Protein 6XOD (pdb70)

Solvent-accessible surface area: 16074 Å² total; per-residue (Å²): 113,148,78,2,111,66,35,1,118,92,5,84,100,94,18,112,210,80,209,102,78,115,72,72,11,71,6,78,29,43,141,136,72,44,26,116,1,51,0,53,0,72,7,19,75,157,23,19,0,88,55,1,45,1,87,0,13,2,53,9,29,98,74,2,20,140,80,33,3,100,8,74,6,106,13,85,3,0,0,0,2,2,62,34,128,70,6,78,14,28,27,76,16,20,110,134,49,29,40,59,89,70,28,0,39,24,0,0,134,20,0,22,53,22,4,32,141,34,86,36,98,53,49,68,10,68,18,0,0,52,1,35,140,71,47,0,79,61,0,7,57,19,0,1,70,4,24,2,98,77,40,0,94,148,146,184,157,154,92,140,165,54,82,48,3,92,24,0,88,113,50,0,57,129,0,129,62,0,0,3,18,0,8,32,0,0,0,103,10,99,31,4,97,57,0,80,152,95,20,55,16,44,96,64,0,44,130,6,4,43,52,4,6,108,32,4,54,7,13,0,0,0,57,2,80,44,100,101,0,39,51,68,0,58,103,7,0,78,120,26,35,0,20,41,121,67,22,4,68,103,49,38,11,0,9,0,46,40,41,106,3,0,4,7,0,0,69,17,4,108,6,39,5,0,2,0,43,35,77,100,2,4,90,54,0,16,200,102,4,106,57,1,0,5,13,26,133,117,137,37,178,209,54,31,134,39,8,72,18,14,118,5,2,31,87,28,0,15,62,122

Organism: Arabidopsis thaliana (NCBI:txid3702)

Radius of gyration: 23.83 Å; Cα contacts (8 Å, |Δi|>4): 613; chains: 2; bounding box: 61×64×62 Å

B-factor: mean 61.91, std 27.42, range [26.7, 273.0]

Sequence (320 aa):
MQASRARLFKEYKEVQREKVADPDIQLICDDTNIFKWTALIKGPSETPYEGGVFQLAFSVPEPYPLQPPQVRFLTKIFHPNVHFKTGEICLDILKNAWSPAWTLQSVCRAIIALMAHPEPDSPLNCDSGNLLRSGDVRGFNSMAQMYTRLAAMPQFFQPVKPTLGQIVRQKLSEGRKVTCRLLGVILEETSPEELQKQATVRSSVLEVLLEITKYSDLYLMERVLDDESEAKVLQALENAGVFTSGGLVKDKVLFCSTEIGRTSFVRQLEPDWHIDTNPEISTQLARFIKYQLHVATVKPERTAPNVFTSQQSIEQQFFGSV

Structure (mmCIF, N/CA/C/O backbone):
data_6XOD
#
_entry.id   6XOD
#
_cell.length_a   57.389
_cell.length_b   100.484
_cell.length_c   112.092
_cell.angle_alpha   90.000
_cell.angle_beta   90.000
_cell.angle_gamma   90.000
#
_symmetry.space_group_name_H-M   'C 2 2 21'
#
loop_
_entity.id
_entity.type
_entity.pdbx_description
1 polymer 'Protein PEROXIN-4'
2 polymer 'Peroxisome biogenesis protein 22'
3 water water
#
loop_
_atom_site.group_PDB
_atom_site.id
_atom_site.type_symbol
_atom_site.label_atom_id
_atom_site.label_alt_id
_atom_site.label_comp_id
_atom_site.label_asym_id
_atom_site.label_entity_id
_atom_site.label_seq_id
_atom_site.pdbx_PDB_ins_code
_atom_site.Cartn_x
_atom_site.Cartn_y
_atom_site.Cartn_z
_atom_site.occupancy
_atom_site.B_iso_or_equiv
_atom_site.auth_seq_id
_atom_site.auth_comp_id
_atom_site.auth_asym_id
_atom_site.auth_atom_id
_atom_site.pdbx_PDB_model_num
ATOM 1 N N . MET A 1 2 ? -29.303 -33.024 46.491 1.00 106.15 1 MET A N 1
ATOM 2 C CA . MET A 1 2 ? -29.636 -31.585 46.280 1.00 103.90 1 MET A CA 1
ATOM 3 C C . MET A 1 2 ? -29.983 -30.915 47.603 1.00 98.36 1 MET A C 1
ATOM 4 O O . MET A 1 2 ? -29.525 -29.808 47.885 1.00 108.78 1 MET A O 1
ATOM 18 N N . GLN A 1 3 ? -30.799 -31.588 48.416 1.00 93.06 2 GLN A N 1
ATOM 19 C CA . GLN A 1 3 ? -31.173 -31.039 49.712 1.00 88.51 2 GLN A CA 1
ATOM 20 C C . GLN A 1 3 ? -30.068 -31.196 50.748 1.00 80.80 2 GLN A C 1
ATOM 21 O O . GLN A 1 3 ? -30.043 -30.440 51.726 1.00 77.01 2 GLN A O 1
ATOM 35 N N . ALA A 1 4 ? -29.159 -32.156 50.557 1.00 75.68 3 ALA A N 1
ATOM 36 C CA . ALA A 1 4 ? -28.010 -32.269 51.449 1.00 72.38 3 ALA A CA 1
ATOM 37 C C . ALA A 1 4 ? -27.053 -31.099 51.256 1.00 65.10 3 ALA A C 1
ATOM 38 O O . ALA A 1 4 ? -26.486 -30.585 52.228 1.00 58.94 3 ALA A O 1
ATOM 45 N N . SER A 1 5 ? -26.860 -30.663 50.009 1.00 63.87 4 SER A N 1
ATOM 46 C CA . SER A 1 5 ? -26.030 -29.489 49.763 1.00 64.03 4 SER A CA 1
ATOM 47 C C . SER A 1 5 ? -26.623 -28.252 50.425 1.00 63.39 4 SER A C 1
ATOM 48 O O . SER A 1 5 ? -25.898 -27.455 51.031 1.00 59.15 4 SER A O 1
ATOM 56 N N . ARG A 1 6 ? -27.944 -28.082 50.330 1.00 67.55 5 ARG A N 1
ATOM 57 C CA . ARG A 1 6 ? -28.581 -26.915 50.932 1.00 67.59 5 ARG A CA 1
ATOM 58 C C . ARG A 1 6 ? -28.445 -26.934 52.449 1.00 59.24 5 ARG A C 1
ATOM 59 O O . ARG A 1 6 ? -28.236 -25.887 53.074 1.00 56.88 5 ARG A O 1
ATOM 80 N N . ALA A 1 7 ? -28.564 -28.113 53.062 1.00 54.42 6 ALA A N 1
ATOM 81 C CA . ALA A 1 7 ? -28.373 -28.205 54.505 1.00 57.24 6 ALA A CA 1
ATOM 82 C C . ALA A 1 7 ? -26.951 -27.824 54.897 1.00 54.10 6 ALA A C 1
ATOM 83 O O . ALA A 1 7 ? -26.743 -27.083 55.865 1.00 50.90 6 ALA A O 1
ATOM 90 N N . ARG A 1 8 ? -25.959 -28.329 54.159 1.00 54.24 7 ARG A N 1
ATOM 91 C CA . ARG A 1 8 ? -24.566 -27.997 54.447 1.00 54.27 7 ARG A CA 1
ATOM 92 C C . ARG A 1 8 ? -24.307 -26.509 54.246 1.00 54.42 7 ARG A C 1
ATOM 93 O O . ARG A 1 8 ? -23.719 -25.846 55.108 1.00 56.87 7 ARG A O 1
ATOM 114 N N . LEU A 1 9 ? -24.739 -25.965 53.108 1.00 56.78 8 LEU A N 1
ATOM 115 C CA . LEU A 1 9 ? -24.543 -24.543 52.853 1.00 57.13 8 LEU A CA 1
ATOM 116 C C . LEU A 1 9 ? -25.288 -23.678 53.860 1.00 57.02 8 LEU A C 1
ATOM 117 O O . LEU A 1 9 ? -24.932 -22.507 54.038 1.00 51.50 8 LEU A O 1
ATOM 133 N N . PHE A 1 10 ? -26.307 -24.224 54.525 1.00 58.62 9 PHE A N 1
ATOM 134 C CA . PHE A 1 10 ? -26.993 -23.470 55.568 1.00 64.71 9 PHE A CA 1
ATOM 135 C C . PHE A 1 10 ? -26.153 -23.401 56.838 1.00 61.18 9 PHE A C 1
ATOM 136 O O . PHE A 1 10 ? -26.111 -22.357 57.499 1.00 62.61 9 PHE A O 1
ATOM 153 N N . LYS A 1 11 ? -25.482 -24.499 57.198 1.00 62.29 10 LYS A N 1
ATOM 154 C CA . LYS A 1 11 ? -24.571 -24.457 58.337 1.00 66.37 10 LYS A CA 1
ATOM 155 C C . LYS A 1 11 ? -23.463 -23.436 58.109 1.00 65.13 10 LYS A C 1
ATOM 156 O O . LYS A 1 11 ? -23.031 -22.756 59.047 1.00 67.01 10 LYS A O 1
ATOM 175 N N . GLU A 1 12 ? -22.988 -23.318 56.869 1.00 64.69 11 GLU A N 1
ATOM 176 C CA . GLU A 1 12 ? -21.893 -22.399 56.582 1.00 58.30 11 GLU A CA 1
ATOM 177 C C . GLU A 1 12 ? -22.383 -20.959 56.496 1.00 58.84 11 GLU A C 1
ATOM 178 O O . GLU A 1 12 ? -21.690 -20.039 56.944 1.00 57.49 11 GLU A O 1
ATOM 190 N N . TYR A 1 13 ? -23.573 -20.744 55.931 1.00 64.16 12 TYR A N 1
ATOM 191 C CA . TYR A 1 13 ? -24.169 -19.412 55.965 1.00 74.50 12 TYR A CA 1
ATOM 192 C C . TYR A 1 13 ? -24.484 -18.998 57.397 1.00 83.15 12 TYR A C 1
ATOM 193 O O . TYR A 1 13 ? -24.311 -17.831 57.768 1.00 78.99 12 TYR A O 1
ATOM 211 N N . LYS A 1 14 ? -24.945 -19.945 58.217 1.00 96.04 13 LYS A N 1
ATOM 212 C CA . LYS A 1 14 ? -25.164 -19.664 59.632 1.00 106.14 13 LYS A CA 1
ATOM 213 C C . LYS A 1 14 ? -23.874 -19.218 60.309 1.00 102.27 13 LYS A C 1
ATOM 214 O O . LYS A 1 14 ? -23.852 -18.220 61.038 1.00 103.28 13 LYS A O 1
ATOM 233 N N . GLU A 1 15 ? -22.783 -19.952 60.075 1.00 97.54 14 GLU A N 1
ATOM 234 C CA . GLU A 1 15 ? -21.547 -19.696 60.806 1.00 92.58 14 GLU A CA 1
ATOM 235 C C . GLU A 1 15 ? -20.890 -18.389 60.382 1.00 90.42 14 GLU A C 1
ATOM 236 O O . GLU A 1 15 ? -20.244 -17.731 61.206 1.00 95.41 14 GLU A O 1
ATOM 248 N N . VAL A 1 16 ? -21.034 -17.993 59.115 1.00 91.84 15 VAL A N 1
ATOM 249 C CA . VAL A 1 16 ? -20.464 -16.721 58.683 1.00 96.96 15 VAL A CA 1
ATOM 250 C C . VAL A 1 16 ? -21.309 -15.538 59.141 1.00 100.13 15 VAL A C 1
ATOM 251 O O . VAL A 1 16 ? -20.818 -14.402 59.148 1.00 103.61 15 VAL A O 1
ATOM 264 N N . GLN A 1 17 ? -22.566 -15.770 59.521 1.00 101.42 16 GLN A N 1
ATOM 265 C CA . GLN A 1 17 ? -23.401 -14.718 60.088 1.00 106.67 16 GLN A CA 1
ATOM 266 C C . GLN A 1 17 ? -23.268 -14.639 61.603 1.00 110.39 16 GLN A C 1
ATOM 267 O O . GLN A 1 17 ? -23.269 -13.541 62.169 1.00 113.39 16 GLN A O 1
ATOM 281 N N . ARG A 1 18 ? -23.154 -15.785 62.268 1.00 113.57 17 ARG A N 1
ATOM 282 C CA . ARG A 1 18 ? -23.048 -15.840 63.726 1.00 120.97 17 ARG A CA 1
ATOM 283 C C . ARG A 1 18 ? -21.604 -15.654 64.182 1.00 125.13 17 ARG A C 1
ATOM 284 O O . ARG A 1 18 ? -21.050 -16.467 64.921 1.00 149.99 17 ARG A O 1
ATOM 305 N N . GLU A 1 19 ? -20.977 -14.570 63.732 1.00 130.23 18 GLU A N 1
ATOM 306 C CA . GLU A 1 19 ? -19.610 -14.268 64.133 1.00 138.71 18 GLU A CA 1
ATOM 307 C C . GLU A 1 19 ? -19.330 -12.796 63.877 1.00 143.59 18 GLU A C 1
ATOM 308 O O . GLU A 1 19 ? -19.645 -12.279 62.801 1.00 142.51 18 GLU A O 1
ATOM 320 N N . LYS A 1 20 ? -18.749 -12.131 64.870 1.00 149.51 19 LYS A N 1
ATOM 321 C CA . LYS A 1 20 ? -18.257 -10.765 64.756 1.00 154.78 19 LYS A CA 1
ATOM 322 C C . LYS A 1 20 ? -16.815 -10.707 65.233 1.00 157.57 19 LYS A C 1
ATOM 323 O O . LYS A 1 20 ? -16.407 -9.790 65.952 1.00 159.47 19 LYS A O 1
ATOM 342 N N . VAL A 1 21 ? -16.019 -11.702 64.838 1.00 157.52 20 VAL A N 1
ATOM 343 C CA . VAL A 1 21 ? -14.691 -11.864 65.413 1.00 163.36 20 VAL A CA 1
ATOM 344 C C . VAL A 1 21 ? -13.756 -10.793 64.871 1.00 172.73 20 VAL A C 1
ATOM 345 O O . VAL A 1 21 ? -13.760 -10.478 63.673 1.00 179.95 20 VAL A O 1
ATOM 358 N N . ALA A 1 22 ? -12.951 -10.222 65.762 1.00 227.45 21 ALA A N 1
ATOM 359 C CA . ALA A 1 22 ? -11.920 -9.291 65.338 1.00 195.05 21 ALA A CA 1
ATOM 360 C C . ALA A 1 22 ? -10.982 -9.980 64.355 1.00 206.36 21 ALA A C 1
ATOM 361 O O . ALA A 1 22 ? -10.844 -11.205 64.341 1.00 241.79 21 ALA A O 1
ATOM 368 N N . ASP A 1 23 ? -10.335 -9.174 63.520 1.00 173.00 22 ASP A N 1
ATOM 369 C CA . ASP A 1 23 ? -9.479 -9.692 62.462 1.00 157.38 22 ASP A CA 1
ATOM 370 C C . ASP A 1 23 ? -10.296 -10.544 61.498 1.00 136.87 22 ASP A C 1
ATOM 371 O O . ASP A 1 23 ? -9.985 -11.726 61.303 1.00 133.54 22 ASP A O 1
ATOM 380 N N . PRO A 1 24 ? -11.352 -9.997 60.888 1.00 122.02 23 PRO A N 1
ATOM 381 C CA . PRO A 1 24 ? -12.052 -10.750 59.840 1.00 111.13 23 PRO A CA 1
ATOM 382 C C . PRO A 1 24 ? -11.215 -10.845 58.575 1.00 100.57 23 PRO A C 1
ATOM 383 O O . PRO A 1 24 ? -11.568 -10.276 57.537 1.00 101.80 23 PRO A O 1
ATOM 394 N N . ASP A 1 25 ? -10.089 -11.558 58.659 1.00 90.74 24 ASP A N 1
ATOM 395 C CA . ASP A 1 25 ? -9.262 -11.784 57.480 1.00 81.10 24 ASP A CA 1
ATOM 396 C C . ASP A 1 25 ? -10.062 -12.386 56.335 1.00 66.77 24 ASP A C 1
ATOM 397 O O . ASP A 1 25 ? -9.657 -12.266 55.175 1.00 62.77 24 ASP A O 1
ATOM 406 N N . ILE A 1 26 ? -11.183 -13.032 56.636 1.00 54.86 25 ILE A N 1
ATOM 407 C CA . ILE A 1 26 ? -12.032 -13.667 55.640 1.00 51.08 25 ILE A CA 1
ATOM 408 C C . ILE A 1 26 ? -13.447 -13.144 55.821 1.00 53.63 25 ILE A C 1
ATOM 409 O O . ILE A 1 26 ? -13.940 -13.039 56.951 1.00 51.00 25 ILE A O 1
ATOM 425 N N . GLN A 1 27 ? -14.101 -12.813 54.709 1.00 55.66 26 GLN A N 1
ATOM 426 C CA . GLN A 1 27 ? -15.506 -12.407 54.726 1.00 56.43 26 GLN A CA 1
ATOM 427 C C . GLN A 1 27 ? -16.194 -13.129 53.573 1.00 51.33 26 GLN A C 1
ATOM 428 O O . GLN A 1 27 ? -16.046 -12.741 52.408 1.00 46.79 26 GLN A O 1
ATOM 442 N N . LEU A 1 28 ? -16.925 -14.189 53.895 1.00 53.68 27 LEU A N 1
ATOM 443 C CA . LEU A 1 28 ? -17.713 -14.908 52.907 1.00 53.22 27 LEU A CA 1
ATOM 444 C C . LEU A 1 28 ? -19.066 -14.229 52.748 1.00 57.49 27 LEU A C 1
ATOM 445 O O . LEU A 1 28 ? -19.763 -13.982 53.736 1.00 57.25 27 LEU A O 1
ATOM 461 N N . ILE A 1 29 ? -19.429 -13.930 51.507 1.00 59.09 28 ILE A N 1
ATOM 462 C CA . ILE A 1 29 ? -20.687 -13.268 51.190 1.00 64.20 28 ILE A CA 1
ATOM 463 C C . ILE A 1 29 ? -21.497 -14.245 50.352 1.00 66.33 28 ILE A C 1
ATOM 464 O O . ILE A 1 29 ? -21.277 -14.370 49.141 1.00 67.02 28 ILE A O 1
ATOM 480 N N . CYS A 1 30 ? -22.426 -14.953 50.987 1.00 68.08 29 CYS A N 1
ATOM 481 C CA . CYS A 1 30 ? -23.387 -15.730 50.222 1.00 70.07 29 CYS A CA 1
ATOM 482 C C . CYS A 1 30 ? -24.209 -14.789 49.351 1.00 79.46 29 CYS A C 1
ATOM 483 O O . CYS A 1 30 ? -24.380 -13.608 49.662 1.00 80.99 29 CYS A O 1
ATOM 491 N N . ASP A 1 31 ? -24.721 -15.322 48.252 1.00 86.53 30 ASP A N 1
ATOM 492 C CA . ASP A 1 31 ? -25.325 -14.494 47.222 1.00 98.53 30 ASP A CA 1
ATOM 493 C C . ASP A 1 31 ? -26.824 -14.323 47.452 1.00 100.40 30 ASP A C 1
ATOM 494 O O . ASP A 1 31 ? -27.478 -15.125 48.122 1.00 99.64 30 ASP A O 1
ATOM 503 N N . ASP A 1 32 ? -27.362 -13.246 46.873 1.00 101.60 31 ASP A N 1
ATOM 504 C CA . ASP A 1 32 ? -28.754 -12.877 47.098 1.00 116.35 31 ASP A CA 1
ATOM 505 C C . ASP A 1 32 ? -29.700 -14.007 46.708 1.00 95.02 31 ASP A C 1
ATOM 506 O O . ASP A 1 32 ? -30.516 -14.461 47.519 1.00 103.70 31 ASP A O 1
ATOM 515 N N . THR A 1 33 ? -29.606 -14.474 45.459 1.00 94.91 32 THR A N 1
ATOM 516 C CA . THR A 1 33 ? -30.603 -15.369 44.892 1.00 98.90 32 THR A CA 1
ATOM 517 C C . THR A 1 33 ? -30.092 -16.757 44.536 1.00 89.62 32 THR A C 1
ATOM 518 O O . THR A 1 33 ? -30.916 -17.653 44.316 1.00 91.08 32 THR A O 1
ATOM 529 N N . ASN A 1 34 ? -28.780 -16.974 44.473 1.00 80.96 33 ASN A N 1
ATOM 530 C CA . ASN A 1 34 ? -28.224 -18.285 44.152 1.00 74.84 33 ASN A CA 1
ATOM 531 C C . ASN A 1 34 ? -27.406 -18.770 45.341 1.00 69.07 33 ASN A C 1
ATOM 532 O O . ASN A 1 34 ? -26.324 -18.240 45.618 1.00 65.45 33 ASN A O 1
ATOM 543 N N . ILE A 1 35 ? -27.929 -19.779 46.041 1.00 67.56 34 ILE A N 1
ATOM 544 C CA . ILE A 1 35 ? -27.244 -20.355 47.188 1.00 65.65 34 ILE A CA 1
ATOM 545 C C . ILE A 1 35 ? -25.909 -20.969 46.794 1.00 61.56 34 ILE A C 1
ATOM 546 O O . ILE A 1 35 ? -25.028 -21.133 47.645 1.00 61.37 34 ILE A O 1
ATOM 562 N N . PHE A 1 36 ? -25.734 -21.315 45.519 1.00 59.39 35 PHE A N 1
ATOM 563 C CA . PHE A 1 36 ? -24.531 -21.981 45.042 1.00 54.52 35 PHE A CA 1
ATOM 564 C C . PHE A 1 36 ? -23.513 -21.016 44.446 1.00 54.38 35 PHE A C 1
ATOM 565 O O . PHE A 1 36 ? -22.534 -21.462 43.838 1.00 50.26 35 PHE A O 1
ATOM 582 N N . LYS A 1 37 ? -23.715 -19.709 44.607 1.00 56.92 36 LYS A N 1
ATOM 583 C CA . LYS A 1 37 ? -22.745 -18.707 44.184 1.00 57.95 36 LYS A CA 1
ATOM 584 C C . LYS A 1 37 ? -22.332 -17.892 45.400 1.00 53.84 36 LYS A C 1
ATOM 585 O O . LYS A 1 37 ? -23.180 -17.280 46.058 1.00 57.09 36 LYS A O 1
ATOM 604 N N . TRP A 1 38 ? -21.037 -17.890 45.699 1.00 50.38 37 TRP A N 1
ATOM 605 C CA . TRP A 1 38 ? -20.494 -17.141 46.819 1.00 48.64 37 TRP A CA 1
ATOM 606 C C . TRP A 1 38 ? -19.329 -16.290 46.343 1.00 43.73 37 TRP A C 1
ATOM 607 O O . TRP A 1 38 ? -18.666 -16.610 45.353 1.00 45.76 37 TRP A O 1
ATOM 628 N N . THR A 1 39 ? -19.091 -15.198 47.062 1.00 48.47 38 THR A N 1
ATOM 629 C CA . THR A 1 39 ? -17.900 -14.382 46.892 1.00 51.15 38 THR A CA 1
ATOM 630 C C . THR A 1 39 ? -17.254 -14.179 48.254 1.00 52.64 38 THR A C 1
ATOM 631 O O . THR A 1 39 ? -17.940 -14.103 49.277 1.00 55.53 38 THR A O 1
ATOM 642 N N . ALA A 1 40 ? -15.928 -14.099 48.259 1.00 50.95 39 ALA A N 1
ATOM 643 C CA . ALA A 1 40 ? -15.169 -13.925 49.486 1.00 51.11 39 ALA A CA 1
ATOM 644 C C . ALA A 1 40 ? -14.230 -12.739 49.345 1.00 48.25 39 ALA A C 1
ATOM 645 O O . ALA A 1 40 ? -13.686 -12.488 48.266 1.00 47.96 39 ALA A O 1
ATOM 652 N N . LEU A 1 41 ? -14.060 -12.007 50.440 1.00 48.64 40 LEU A N 1
ATOM 653 C CA . LEU A 1 41 ? -13.031 -10.985 50.568 1.00 49.37 40 LEU A CA 1
ATOM 654 C C . LEU A 1 41 ? -12.005 -11.496 51.568 1.00 48.06 40 LEU A C 1
ATOM 655 O O . LEU A 1 41 ? -12.361 -11.844 52.700 1.00 49.63 40 LEU A O 1
ATOM 671 N N . ILE A 1 42 ? -10.745 -11.560 51.151 1.00 43.75 41 ILE A N 1
ATOM 672 C CA . ILE A 1 42 ? -9.665 -12.020 52.011 1.00 43.87 41 ILE A CA 1
ATOM 673 C C . ILE A 1 42 ? -8.609 -10.929 52.091 1.00 43.09 41 ILE A C 1
ATOM 674 O O . ILE A 1 42 ? -8.267 -10.302 51.081 1.00 42.54 41 ILE A O 1
ATOM 690 N N . LYS A 1 43 ? -8.107 -10.698 53.299 1.00 43.13 42 LYS A N 1
ATOM 691 C CA . LYS A 1 43 ? -7.024 -9.752 53.506 1.00 46.18 42 LYS A CA 1
ATOM 692 C C . LYS A 1 43 ? -5.694 -10.425 53.199 1.00 44.18 42 LYS A C 1
ATOM 693 O O . LYS A 1 43 ? -5.465 -11.577 53.579 1.00 42.22 42 LYS A O 1
ATOM 712 N N . GLY A 1 44 ? -4.824 -9.712 52.492 1.00 42.86 43 GLY A N 1
ATOM 713 C CA . GLY A 1 44 ? -3.486 -10.197 52.256 1.00 43.68 43 GLY A CA 1
ATOM 714 C C . GLY A 1 44 ? -2.796 -10.489 53.574 1.00 41.42 43 GLY A C 1
ATOM 715 O O . GLY A 1 44 ? -2.878 -9.700 54.520 1.00 42.06 43 GLY A O 1
ATOM 719 N N . PRO A 1 45 ? -2.116 -11.632 53.675 1.00 42.40 44 PRO A N 1
ATOM 720 C CA . PRO A 1 45 ? -1.485 -11.988 54.953 1.00 43.33 44 PRO A CA 1
ATOM 721 C C . PRO A 1 45 ? -0.375 -11.019 55.328 1.00 47.93 44 PRO A C 1
ATOM 722 O O . PRO A 1 45 ? 0.444 -10.624 54.495 1.00 48.81 44 PRO A O 1
ATOM 733 N N . SER A 1 46 ? -0.358 -10.640 56.603 1.00 52.72 45 SER A N 1
ATOM 734 C CA . SER A 1 46 ? 0.672 -9.745 57.108 1.00 57.12 45 SER A CA 1
ATOM 735 C C . SER A 1 46 ? 2.056 -10.348 56.894 1.00 52.09 45 SER A C 1
ATOM 736 O O . SER A 1 46 ? 2.224 -11.567 56.817 1.00 52.86 45 SER A O 1
ATOM 744 N N . GLU A 1 47 ? 3.057 -9.473 56.798 1.00 52.64 46 GLU A N 1
ATOM 745 C CA . GLU A 1 47 ? 4.444 -9.883 56.592 1.00 57.24 46 GLU A CA 1
ATOM 746 C C . GLU A 1 47 ? 4.621 -10.607 55.261 1.00 51.77 46 GLU A C 1
ATOM 747 O O . GLU A 1 47 ? 5.447 -11.515 55.137 1.00 53.35 46 GLU A O 1
ATOM 759 N N . THR A 1 48 ? 3.842 -10.212 54.265 1.00 46.54 47 THR A N 1
ATOM 760 C CA . THR A 1 48 ? 3.956 -10.703 52.903 1.00 44.57 47 THR A CA 1
ATOM 761 C C . THR A 1 48 ? 3.766 -9.517 51.974 1.00 43.07 47 THR A C 1
ATOM 762 O O . THR A 1 48 ? 3.207 -8.490 52.377 1.00 39.84 47 THR A O 1
ATOM 773 N N . PRO A 1 49 ? 4.218 -9.622 50.721 1.00 45.05 48 PRO A N 1
ATOM 774 C CA . PRO A 1 49 ? 4.005 -8.516 49.773 1.00 44.83 48 PRO A CA 1
ATOM 775 C C . PRO A 1 49 ? 2.539 -8.190 49.534 1.00 45.42 48 PRO A C 1
ATOM 776 O O . PRO A 1 49 ? 2.248 -7.124 48.975 1.00 43.55 48 PRO A O 1
ATOM 787 N N . TYR A 1 50 ? 1.614 -9.057 49.940 1.00 43.45 49 TYR A N 1
ATOM 788 C CA . TYR A 1 50 ? 0.191 -8.828 49.736 1.00 41.92 49 TYR A CA 1
ATOM 789 C C . TYR A 1 50 ? -0.469 -8.097 50.899 1.00 42.17 49 TYR A C 1
ATOM 790 O O . TYR A 1 50 ? -1.668 -7.808 50.828 1.00 45.71 49 TYR A O 1
ATOM 808 N N . GLU A 1 51 ? 0.277 -7.787 51.957 1.00 44.08 50 GLU A N 1
ATOM 809 C CA . GLU A 1 51 ? -0.301 -7.093 53.100 1.00 45.42 50 GLU A CA 1
ATOM 810 C C . GLU A 1 51 ? -0.905 -5.764 52.664 1.00 47.96 50 GLU A C 1
ATOM 811 O O . GLU A 1 51 ? -0.367 -5.070 51.797 1.00 49.60 50 GLU A O 1
ATOM 823 N N . GLY A 1 52 ? -2.032 -5.405 53.277 1.00 52.22 51 GLY A N 1
ATOM 824 C CA . GLY A 1 52 ? -2.736 -4.191 52.945 1.00 52.45 51 GLY A CA 1
ATOM 825 C C . GLY A 1 52 ? -3.709 -4.311 51.792 1.00 52.27 51 GLY A C 1
ATOM 826 O O . GLY A 1 52 ? -4.551 -3.425 51.616 1.00 56.61 51 GLY A O 1
ATOM 830 N N . GLY A 1 53 ? -3.620 -5.383 51.002 1.00 47.05 52 GLY A N 1
ATOM 831 C CA . GLY A 1 53 ? -4.542 -5.578 49.907 1.00 44.99 52 GLY A CA 1
ATOM 832 C C . GLY A 1 53 ? -5.766 -6.384 50.308 1.00 42.08 52 GLY A C 1
ATOM 833 O O . GLY A 1 53 ? -5.770 -7.103 51.303 1.00 41.54 52 GLY A O 1
ATOM 837 N N . VAL A 1 54 ? -6.822 -6.242 49.513 1.00 39.66 53 VAL A N 1
ATOM 838 C CA . VAL A 1 54 ? -8.041 -7.027 49.662 1.00 42.55 53 VAL A CA 1
ATOM 839 C C . VAL A 1 54 ? -8.317 -7.710 48.332 1.00 42.19 53 VAL A C 1
ATOM 840 O O . VAL A 1 54 ? -8.399 -7.045 47.293 1.00 40.76 53 VAL A O 1
ATOM 853 N N . PHE A 1 55 ? -8.456 -9.031 48.367 1.00 40.96 54 PHE A N 1
ATOM 854 C CA . PHE A 1 55 ? -8.578 -9.848 47.169 1.00 40.38 54 PHE A CA 1
ATOM 855 C C . PHE A 1 55 ? -9.952 -10.498 47.142 1.00 42.25 54 PHE A C 1
ATOM 856 O O . PHE A 1 55 ? -10.409 -11.037 48.155 1.00 43.29 54 PHE A O 1
ATOM 873 N N . GLN A 1 56 ? -10.606 -10.441 45.986 1.00 46.62 55 GLN A N 1
ATOM 874 C CA . GLN A 1 56 ? -11.939 -10.999 45.810 1.00 48.87 55 GLN A CA 1
ATOM 875 C C . GLN A 1 56 ? -11.829 -12.388 45.197 1.00 42.43 55 GLN A C 1
ATOM 876 O O . GLN A 1 56 ? -11.130 -12.576 44.196 1.00 40.64 55 GLN A O 1
ATOM 890 N N . LEU A 1 57 ? -12.519 -13.352 45.801 1.00 41.46 56 LEU A N 1
ATOM 891 C CA . LEU A 1 57 ? -12.578 -14.720 45.310 1.00 40.67 56 LEU A CA 1
ATOM 892 C C . LEU A 1 57 ? -14.005 -15.047 44.895 1.00 43.96 56 LEU A C 1
ATOM 893 O O . LEU A 1 57 ? -14.959 -14.687 45.590 1.00 46.32 56 LEU A O 1
ATOM 909 N N . ALA A 1 58 ? -14.145 -15.730 43.764 1.00 44.46 57 ALA A N 1
ATOM 910 C CA . ALA A 1 58 ? -15.436 -16.187 43.269 1.00 46.60 57 ALA A CA 1
ATOM 911 C C . ALA A 1 58 ? -15.554 -17.689 43.483 1.00 47.67 57 ALA A C 1
ATOM 912 O O . ALA A 1 58 ? -14.689 -18.452 43.038 1.00 46.22 57 ALA A O 1
ATOM 919 N N . PHE A 1 59 ? -16.620 -18.106 44.161 1.00 47.33 58 PHE A N 1
ATOM 920 C CA . PHE A 1 59 ? -16.909 -19.512 44.406 1.00 45.89 58 PHE A CA 1
ATOM 921 C C . PHE A 1 59 ? -18.086 -19.946 43.544 1.00 48.95 58 PHE A C 1
ATOM 922 O O . PHE A 1 59 ? -19.122 -19.272 43.517 1.00 50.39 58 PHE A O 1
ATOM 939 N N . SER A 1 60 ? -17.929 -21.070 42.852 1.00 49.12 59 SER A N 1
ATOM 940 C CA . SER A 1 60 ? -19.013 -21.707 42.107 1.00 50.84 59 SER A CA 1
ATOM 941 C C . SER A 1 60 ? -19.199 -23.094 42.712 1.00 49.37 59 SER A C 1
ATOM 942 O O . SER A 1 60 ? -18.391 -23.999 42.471 1.00 47.48 59 SER A O 1
ATOM 950 N N . VAL A 1 61 ? -20.252 -23.267 43.500 1.00 53.85 60 VAL A N 1
ATOM 951 C CA . VAL A 1 61 ? -20.458 -24.476 44.291 1.00 51.98 60 VAL A CA 1
ATOM 952 C C . VAL A 1 61 ? -21.227 -25.503 43.446 1.00 53.46 60 VAL A C 1
ATOM 953 O O . VAL A 1 61 ? -22.325 -25.180 42.965 1.00 55.24 60 VAL A O 1
ATOM 966 N N . PRO A 1 62 ? -20.713 -26.711 43.268 1.00 53.52 61 PRO A N 1
ATOM 967 C CA . PRO A 1 62 ? -21.488 -27.739 42.570 1.00 57.03 61 PRO A CA 1
ATOM 968 C C . PRO A 1 62 ? -22.536 -28.349 43.489 1.00 57.96 61 PRO A C 1
ATOM 969 O O . PRO A 1 62 ? -22.420 -28.333 44.716 1.00 59.38 61 PRO A O 1
ATOM 980 N N . GLU A 1 63 ? -23.575 -28.892 42.869 1.00 60.03 62 GLU A N 1
ATOM 981 C CA . GLU A 1 63 ? -24.744 -29.341 43.614 1.00 60.19 62 GLU A CA 1
ATOM 982 C C . GLU A 1 63 ? -24.433 -30.531 44.518 1.00 54.67 62 GLU A C 1
ATOM 983 O O . GLU A 1 63 ? -25.078 -30.684 45.563 1.00 56.83 62 GLU A O 1
ATOM 995 N N . PRO A 1 64 ? -23.477 -31.398 44.169 1.00 54.07 63 PRO A N 1
ATOM 996 C CA . PRO A 1 64 ? -23.064 -32.450 45.112 1.00 53.25 63 PRO A CA 1
ATOM 997 C C . PRO A 1 64 ? -22.226 -31.952 46.283 1.00 50.45 63 PRO A C 1
ATOM 998 O O . PRO A 1 64 ? -21.863 -32.763 47.142 1.00 48.58 63 PRO A O 1
ATOM 1009 N N . TYR A 1 65 ? -21.901 -30.666 46.346 1.00 46.54 64 TYR A N 1
ATOM 1010 C CA . TYR A 1 65 ? -21.164 -30.132 47.484 1.00 47.94 64 TYR A CA 1
ATOM 1011 C C . TYR A 1 65 ? -21.844 -30.559 48.784 1.00 49.41 64 TYR A C 1
ATOM 1012 O O . TYR A 1 65 ? -23.080 -30.613 48.843 1.00 48.61 64 TYR A O 1
ATOM 1030 N N . PRO A 1 66 ? -21.083 -30.873 49.853 1.00 49.54 65 PRO A N 1
ATOM 1031 C CA . PRO A 1 66 ? -19.631 -30.814 50.057 1.00 48.28 65 PRO A CA 1
ATOM 1032 C C . PRO A 1 66 ? -18.880 -32.045 49.563 1.00 49.60 65 PRO A C 1
ATOM 1033 O O . PRO A 1 66 ? -17.681 -32.178 49.803 1.00 42.39 65 PRO A O 1
ATOM 1044 N N . LEU A 1 67 ? -19.584 -32.947 48.885 1.00 53.17 66 LEU A N 1
ATOM 1045 C CA . LEU A 1 67 ? -18.928 -34.134 48.357 1.00 55.98 66 LEU A CA 1
ATOM 1046 C C . LEU A 1 67 ? -18.055 -33.813 47.150 1.00 53.89 66 LEU A C 1
ATOM 1047 O O . LEU A 1 67 ? -17.203 -34.628 46.781 1.00 53.98 66 LEU A O 1
ATOM 1063 N N . GLN A 1 68 ? -18.236 -32.641 46.542 1.00 52.28 67 GLN A N 1
ATOM 1064 C CA . GLN A 1 68 ? -17.434 -32.194 45.415 1.00 53.00 67 GLN A CA 1
ATOM 1065 C C . GLN A 1 68 ? -16.871 -30.810 45.716 1.00 49.49 67 GLN A C 1
ATOM 1066 O O . GLN A 1 68 ? -17.572 -29.974 46.299 1.00 45.27 67 GLN A O 1
ATOM 1080 N N . PRO A 1 69 ? -15.616 -30.536 45.341 1.00 46.64 68 PRO A N 1
ATOM 1081 C CA . PRO A 1 69 ? -15.021 -29.249 45.705 1.00 43.90 68 PRO A CA 1
ATOM 1082 C C . PRO A 1 69 ? -15.700 -28.102 44.982 1.00 45.62 68 PRO A C 1
ATOM 1083 O O . PRO A 1 69 ? -16.266 -28.283 43.891 1.00 48.67 68 PRO A O 1
ATOM 1094 N N . PRO A 1 70 ? -15.662 -26.899 45.548 1.00 47.58 69 PRO A N 1
ATOM 1095 C CA . PRO A 1 70 ? -16.107 -25.720 44.803 1.00 47.42 69 PRO A CA 1
ATOM 1096 C C . PRO A 1 70 ? -15.049 -25.252 43.815 1.00 47.39 69 PRO A C 1
ATOM 1097 O O . PRO A 1 70 ? -13.854 -25.511 43.961 1.00 44.84 69 PRO A O 1
ATOM 1108 N N . GLN A 1 71 ? -15.522 -24.552 42.790 1.00 50.82 70 GLN A N 1
ATOM 1109 C CA . GLN A 1 71 ? -14.654 -23.897 41.818 1.00 49.65 70 GLN A CA 1
ATOM 1110 C C . GLN A 1 71 ? -14.327 -22.501 42.335 1.00 47.61 70 GLN A C 1
ATOM 1111 O O . GLN A 1 71 ? -15.230 -21.680 42.528 1.00 49.31 70 GLN A O 1
ATOM 1125 N N . VAL A 1 72 ? -13.042 -22.236 42.563 1.00 48.96 71 VAL A N 1
ATOM 1126 C CA . VAL A 1 72 ? -12.590 -20.991 43.171 1.00 46.23 71 VAL A CA 1
ATOM 1127 C C . VAL A 1 72 ? -11.544 -20.354 42.269 1.00 44.64 71 VAL A C 1
ATOM 1128 O O . VAL A 1 72 ? -10.681 -21.046 41.717 1.00 43.24 71 VAL A O 1
ATOM 1141 N N . ARG A 1 73 ? -11.621 -19.032 42.121 1.00 42.40 72 ARG A N 1
ATOM 1142 C CA . ARG A 1 73 ? -10.643 -18.291 41.339 1.00 46.84 72 ARG A CA 1
ATOM 1143 C C . ARG A 1 73 ? -10.567 -16.860 41.850 1.00 44.82 72 ARG A C 1
ATOM 1144 O O . ARG A 1 73 ? -11.532 -16.332 42.410 1.00 44.41 72 ARG A O 1
ATOM 1165 N N . PHE A 1 74 ? -9.410 -16.238 41.645 1.00 42.10 73 PHE A N 1
ATOM 1166 C CA . PHE A 1 74 ? -9.237 -14.829 41.963 1.00 43.95 73 PHE A CA 1
ATOM 1167 C C . PHE A 1 74 ? -9.919 -13.974 40.902 1.00 44.03 73 PHE A C 1
ATOM 1168 O O . PHE A 1 74 ? -9.714 -14.180 39.701 1.00 41.87 73 PHE A O 1
ATOM 1185 N N . LEU A 1 75 ? -10.737 -13.022 41.343 1.00 44.89 74 LEU A N 1
ATOM 1186 C CA . LEU A 1 75 ? -11.185 -11.956 40.457 1.00 44.67 74 LEU A CA 1
ATOM 1187 C C . LEU A 1 75 ? -10.257 -10.752 40.517 1.00 43.55 74 LEU A C 1
ATOM 1188 O O . LEU A 1 75 ? -10.114 -10.037 39.520 1.00 45.68 74 LEU A O 1
ATOM 1204 N N . THR A 1 76 ? -9.617 -10.527 41.661 1.00 41.15 75 THR A N 1
ATOM 1205 C CA . THR A 1 76 ? -8.562 -9.533 41.770 1.00 37.90 75 THR A CA 1
ATOM 1206 C C . THR A 1 76 ? -7.289 -10.079 41.138 1.00 36.85 75 THR A C 1
ATOM 1207 O O . THR A 1 76 ? -6.922 -11.236 41.358 1.00 34.38 75 THR A O 1
ATOM 1218 N N . LYS A 1 77 ? -6.616 -9.246 40.342 1.00 40.59 76 LYS A N 1
ATOM 1219 C CA . LYS A 1 77 ? -5.328 -9.647 39.793 1.00 40.10 76 LYS A CA 1
ATOM 1220 C C . LYS A 1 77 ? -4.326 -9.845 40.922 1.00 40.38 76 LYS A C 1
ATOM 1221 O O . LYS A 1 77 ? -4.307 -9.091 41.899 1.00 42.17 76 LYS A O 1
ATOM 1240 N N . ILE A 1 78 ? -3.490 -10.868 40.784 1.00 40.30 77 ILE A N 1
ATOM 1241 C CA . ILE A 1 78 ? -2.516 -11.204 41.813 1.00 38.24 77 ILE A CA 1
ATOM 1242 C C . ILE A 1 78 ? -1.304 -11.832 41.147 1.00 37.27 77 ILE A C 1
ATOM 1243 O O . ILE A 1 78 ? -1.432 -12.680 40.259 1.00 37.37 77 ILE A O 1
ATOM 1259 N N . PHE A 1 79 ? -0.127 -11.408 41.588 1.00 35.86 78 PHE A N 1
ATOM 1260 C CA . PHE A 1 79 ? 1.149 -11.917 41.096 1.00 37.77 78 PHE A CA 1
ATOM 1261 C C . PHE A 1 79 ? 1.611 -12.984 42.082 1.00 37.36 78 PHE A C 1
ATOM 1262 O O . PHE A 1 79 ? 2.084 -12.671 43.178 1.00 40.31 78 PHE A O 1
ATOM 1279 N N . HIS A 1 80 ? 1.458 -14.254 41.694 1.00 36.42 79 HIS A N 1
ATOM 1280 C CA . HIS A 1 80 ? 1.727 -15.381 42.581 1.00 38.16 79 HIS A CA 1
ATOM 1281 C C . HIS A 1 80 ? 2.111 -16.584 41.731 1.00 34.84 79 HIS A C 1
ATOM 1282 O O . HIS A 1 80 ? 1.521 -16.784 40.661 1.00 40.84 79 HIS A O 1
ATOM 1296 N N . PRO A 1 81 ? 3.085 -17.394 42.162 1.00 37.11 80 PRO A N 1
ATOM 1297 C CA . PRO A 1 81 ? 3.479 -18.549 41.337 1.00 38.38 80 PRO A CA 1
ATOM 1298 C C . PRO A 1 81 ? 2.344 -19.518 41.056 1.00 41.80 80 PRO A C 1
ATOM 1299 O O . PRO A 1 81 ? 2.343 -20.169 40.004 1.00 38.32 80 PRO A O 1
ATOM 1310 N N . ASN A 1 82 ? 1.380 -19.639 41.970 1.00 40.01 81 ASN A N 1
ATOM 1311 C CA . ASN A 1 82 ? 0.321 -20.632 41.877 1.00 40.70 81 ASN A CA 1
ATOM 1312 C C . ASN A 1 82 ? -1.013 -20.034 41.440 1.00 40.63 81 ASN A C 1
ATOM 1313 O O . ASN A 1 82 ? -2.061 -20.648 41.666 1.00 44.67 81 ASN A O 1
ATOM 1324 N N . VAL A 1 83 ? -1.001 -18.852 40.828 1.00 38.14 82 VAL A N 1
ATOM 1325 C CA . VAL A 1 83 ? -2.207 -18.230 40.297 1.00 36.50 82 VAL A CA 1
ATOM 1326 C C . VAL A 1 83 ? -1.928 -17.783 38.869 1.00 40.63 82 VAL A C 1
ATOM 1327 O O . VAL A 1 83 ? -0.954 -17.065 38.619 1.00 38.84 82 VAL A O 1
ATOM 1340 N N . HIS A 1 84 ? -2.782 -18.203 37.940 1.00 42.88 83 HIS A N 1
ATOM 1341 C CA . HIS A 1 84 ? -2.659 -17.768 36.555 1.00 43.66 83 HIS A CA 1
ATOM 1342 C C . HIS A 1 84 ? -3.059 -16.301 36.458 1.00 40.74 83 HIS A C 1
ATOM 1343 O O . HIS A 1 84 ? -4.202 -15.940 36.754 1.00 42.47 83 HIS A O 1
ATOM 1357 N N . PHE A 1 85 ? -2.113 -15.453 36.048 1.00 41.76 84 PHE A N 1
ATOM 1358 C CA . PHE A 1 85 ? -2.335 -14.014 36.126 1.00 40.97 84 PHE A CA 1
ATOM 1359 C C . PHE A 1 85 ? -3.510 -13.579 35.260 1.00 42.60 84 PHE A C 1
ATOM 1360 O O . PHE A 1 85 ? -4.289 -12.702 35.653 1.00 41.08 84 PHE A O 1
ATOM 1377 N N . LYS A 1 86 ? -3.660 -14.182 34.081 1.00 42.94 85 LYS A N 1
ATOM 1378 C CA . LYS A 1 86 ? -4.663 -13.709 33.136 1.00 46.14 85 LYS A CA 1
ATOM 1379 C C . LYS A 1 86 ? -6.058 -14.224 33.464 1.00 43.93 85 LYS A C 1
ATOM 1380 O O . LYS A 1 86 ? -7.048 -13.577 33.107 1.00 43.00 85 LYS A O 1
ATOM 1399 N N . THR A 1 87 ? -6.162 -15.372 34.141 1.00 41.08 86 THR A N 1
ATOM 1400 C CA . THR A 1 87 ? -7.450 -16.002 34.401 1.00 45.40 86 THR A CA 1
ATOM 1401 C C . THR A 1 87 ? -7.837 -16.038 35.872 1.00 45.74 86 THR A C 1
ATOM 1402 O O . THR A 1 87 ? -9.022 -16.202 36.174 1.00 46.33 86 THR A O 1
ATOM 1413 N N . GLY A 1 88 ? -6.881 -15.892 36.783 1.00 43.46 87 GLY A N 1
ATOM 1414 C CA . GLY A 1 88 ? -7.162 -16.018 38.196 1.00 40.78 87 GLY A CA 1
ATOM 1415 C C . GLY A 1 88 ? -7.323 -17.437 38.692 1.00 41.95 87 GLY A C 1
ATOM 1416 O O . GLY A 1 88 ? -7.651 -17.630 39.868 1.00 42.60 87 GLY A O 1
ATOM 1420 N N . GLU A 1 89 ? -7.095 -18.437 37.843 1.00 45.15 88 GLU A N 1
ATOM 1421 C CA . GLU A 1 89 ? -7.204 -19.819 38.283 1.00 42.61 88 GLU A CA 1
ATOM 1422 C C . GLU A 1 89 ? -6.118 -20.125 39.303 1.00 39.78 88 GLU A C 1
ATOM 1423 O O . GLU A 1 89 ? -5.002 -19.610 39.225 1.00 38.82 88 GLU A O 1
ATOM 1435 N N . ILE A 1 90 ? -6.455 -20.981 40.267 1.00 39.03 89 ILE A N 1
ATOM 1436 C CA . ILE A 1 90 ? -5.592 -21.288 41.399 1.00 41.43 89 ILE A CA 1
ATOM 1437 C C . ILE A 1 90 ? -5.164 -22.742 41.290 1.00 43.87 89 ILE A C 1
ATOM 1438 O O . ILE A 1 90 ? -5.996 -23.622 41.035 1.00 45.08 89 ILE A O 1
ATOM 1454 N N . CYS A 1 91 ? -3.874 -22.994 41.483 1.00 44.04 90 CYS A N 1
ATOM 1455 C CA . CYS A 1 91 ? -3.342 -24.352 41.550 1.00 48.40 90 CYS A CA 1
ATOM 1456 C C . CYS A 1 91 ? -3.201 -24.708 43.027 1.00 47.89 90 CYS A C 1
ATOM 1457 O O . CYS A 1 91 ? -2.201 -24.372 43.667 1.00 47.55 90 CYS A O 1
ATOM 1465 N N . LEU A 1 92 ? -4.218 -25.375 43.565 1.00 46.27 91 LEU A N 1
ATOM 1466 C CA . LEU A 1 92 ? -4.217 -25.841 44.945 1.00 48.13 91 LEU A CA 1
ATOM 1467 C C . LEU A 1 92 ? -4.900 -27.199 44.978 1.00 49.32 91 LEU A C 1
ATOM 1468 O O . LEU A 1 92 ? -6.030 -27.338 44.502 1.00 44.33 91 LEU A O 1
ATOM 1484 N N . ASP A 1 93 ? -4.215 -28.195 45.545 1.00 53.83 92 ASP A N 1
ATOM 1485 C CA . ASP A 1 93 ? -4.669 -29.575 45.404 1.00 56.50 92 ASP A CA 1
ATOM 1486 C C . ASP A 1 93 ? -5.992 -29.829 46.119 1.00 54.63 92 ASP A C 1
ATOM 1487 O O . ASP A 1 93 ? -6.764 -30.695 45.690 1.00 54.75 92 ASP A O 1
ATOM 1496 N N . ILE A 1 94 ? -6.278 -29.102 47.203 1.00 55.52 93 ILE A N 1
ATOM 1497 C CA . ILE A 1 94 ? -7.536 -29.320 47.908 1.00 56.18 93 ILE A CA 1
ATOM 1498 C C . ILE A 1 94 ? -8.727 -28.878 47.069 1.00 54.09 93 ILE A C 1
ATOM 1499 O O . ILE A 1 94 ? -9.861 -29.289 47.342 1.00 53.80 93 ILE A O 1
ATOM 1515 N N . LEU A 1 95 ? -8.502 -28.040 46.058 1.00 52.35 94 LEU A N 1
ATOM 1516 C CA . LEU A 1 95 ? -9.541 -27.676 45.107 1.00 54.14 94 LEU A CA 1
ATOM 1517 C C . LEU A 1 95 ? -9.688 -28.693 43.984 1.00 58.41 94 LEU A C 1
ATOM 1518 O O . LEU A 1 95 ? -10.570 -28.529 43.134 1.00 57.13 94 LEU A O 1
ATOM 1534 N N . LYS A 1 96 ? -8.850 -29.729 43.961 1.00 63.02 95 LYS A N 1
ATOM 1535 C CA . LYS A 1 96 ? -8.842 -30.690 42.867 1.00 69.95 95 LYS A CA 1
ATOM 1536 C C . LYS A 1 96 ? -8.837 -32.121 43.390 1.00 74.06 95 LYS A C 1
ATOM 1537 O O . LYS A 1 96 ? -9.898 -32.712 43.611 1.00 76.50 95 LYS A O 1
ATOM 1556 N N . ASN A 1 97 ? -7.643 -32.680 43.600 1.00 69.99 96 ASN A N 1
ATOM 1557 C CA . ASN A 1 97 ? -7.528 -34.095 43.936 1.00 70.79 96 ASN A CA 1
ATOM 1558 C C . ASN A 1 97 ? -7.730 -34.341 45.426 1.00 64.61 96 ASN A C 1
ATOM 1559 O O . ASN A 1 97 ? -8.353 -35.335 45.815 1.00 61.27 96 ASN A O 1
ATOM 1570 N N . ALA A 1 98 ? -7.211 -33.449 46.270 1.00 59.06 97 ALA A N 1
ATOM 1571 C CA . ALA A 1 98 ? -7.191 -33.651 47.710 1.00 58.57 97 ALA A CA 1
ATOM 1572 C C . ALA A 1 98 ? -8.407 -33.059 48.411 1.00 56.07 97 ALA A C 1
ATOM 1573 O O . ALA A 1 98 ? -8.387 -32.909 49.637 1.00 55.55 97 ALA A O 1
ATOM 1580 N N . TRP A 1 99 ? -9.462 -32.723 47.673 1.00 56.44 98 TRP A N 1
ATOM 1581 C CA . TRP A 1 99 ? -10.666 -32.227 48.322 1.00 55.59 98 TRP A CA 1
ATOM 1582 C C . TRP A 1 99 ? -11.256 -33.300 49.229 1.00 53.45 98 TRP A C 1
ATOM 1583 O O . TRP A 1 99 ? -11.078 -34.501 49.009 1.00 55.91 98 TRP A O 1
ATOM 1604 N N . SER A 1 100 ? -11.969 -32.852 50.258 1.00 52.10 99 SER A N 1
ATOM 1605 C CA . SER A 1 100 ? -12.667 -33.734 51.178 1.00 53.16 99 SER A CA 1
ATOM 1606 C C . SER A 1 100 ? -13.844 -32.980 51.770 1.00 54.20 99 SER A C 1
ATOM 1607 O O . SER A 1 100 ? -13.759 -31.761 51.963 1.00 52.06 99 SER A O 1
ATOM 1615 N N . PRO A 1 101 ? -14.953 -33.666 52.067 1.00 55.04 100 PRO A N 1
ATOM 1616 C CA . PRO A 1 101 ? -16.059 -32.999 52.775 1.00 58.09 100 PRO A CA 1
ATOM 1617 C C . PRO A 1 101 ? -15.650 -32.377 54.099 1.00 59.40 100 PRO A C 1
ATOM 1618 O O . PRO A 1 101 ? -16.441 -31.617 54.672 1.00 60.67 100 PRO A O 1
ATOM 1629 N N . ALA A 1 102 ? -14.453 -32.679 54.606 1.00 61.37 101 ALA A N 1
ATOM 1630 C CA . ALA A 1 102 ? -13.953 -32.005 55.796 1.00 61.79 101 ALA A CA 1
ATOM 1631 C C . ALA A 1 102 ? -13.711 -30.521 55.556 1.00 61.01 101 ALA A C 1
ATOM 1632 O O . ALA A 1 102 ? -13.714 -29.741 56.515 1.00 64.29 101 ALA A O 1
ATOM 1639 N N . TRP A 1 103 ? -13.502 -30.115 54.308 1.00 56.59 102 TRP A N 1
ATOM 1640 C CA . TRP A 1 103 ? -13.237 -28.721 53.997 1.00 55.54 102 TRP A CA 1
ATOM 1641 C C . TRP A 1 103 ? -14.541 -27.934 53.905 1.00 53.67 102 TRP A C 1
ATOM 1642 O O . TRP A 1 103 ? -15.613 -28.480 53.637 1.00 51.76 102 TRP A O 1
ATOM 1663 N N . THR A 1 104 ? -14.428 -26.627 54.136 1.00 50.66 103 THR A N 1
ATOM 1664 C CA . THR A 1 104 ? -15.543 -25.696 54.065 1.00 49.54 103 THR A CA 1
ATOM 1665 C C . THR A 1 104 ? -15.116 -24.496 53.231 1.00 45.01 103 THR A C 1
ATOM 1666 O O . THR A 1 104 ? -13.936 -24.323 52.916 1.00 45.41 103 THR A O 1
ATOM 1677 N N . LEU A 1 105 ? -16.086 -23.652 52.874 1.00 42.92 104 LEU A N 1
ATOM 1678 C CA . LEU A 1 105 ? -15.752 -22.441 52.131 1.00 42.29 104 LEU A CA 1
ATOM 1679 C C . LEU A 1 105 ? -14.811 -21.554 52.936 1.00 40.59 104 LEU A C 1
ATOM 1680 O O . LEU A 1 105 ? -13.868 -20.972 52.386 1.00 41.53 104 LEU A O 1
ATOM 1696 N N . GLN A 1 106 ? -15.041 -21.452 54.247 1.00 42.75 105 GLN A N 1
ATOM 1697 C CA . GLN A 1 106 ? -14.170 -20.642 55.092 1.00 44.35 105 GLN A CA 1
ATOM 1698 C C . GLN A 1 106 ? -12.755 -21.208 55.117 1.00 45.85 105 GLN A C 1
ATOM 1699 O O . GLN A 1 106 ? -11.777 -20.479 54.912 1.00 43.86 105 GLN A O 1
ATOM 1713 N N . SER A 1 107 ? -12.623 -22.512 55.372 1.00 46.57 106 SER A N 1
ATOM 1714 C CA . SER A 1 107 ? -11.292 -23.107 55.444 1.00 46.46 106 SER A CA 1
ATOM 1715 C C . SER A 1 107 ? -10.601 -23.109 54.084 1.00 44.96 106 SER A C 1
ATOM 1716 O O . SER A 1 107 ? -9.367 -23.097 54.021 1.00 46.23 106 SER A O 1
ATOM 1724 N N . VAL A 1 108 ? -11.366 -23.120 52.991 1.00 46.44 107 VAL A N 1
ATOM 1725 C CA . VAL A 1 108 ? -10.761 -22.952 51.672 1.00 46.13 107 VAL A CA 1
ATOM 1726 C C . VAL A 1 108 ? -10.122 -21.572 51.564 1.00 45.14 107 VAL A C 1
ATOM 1727 O O . VAL A 1 108 ? -8.983 -21.427 51.105 1.00 39.31 107 VAL A O 1
ATOM 1740 N N . CYS A 1 109 ? -10.846 -20.536 51.996 1.00 48.29 108 CYS A N 1
ATOM 1741 C CA . CYS A 1 109 ? -10.273 -19.194 52.006 1.00 46.74 108 CYS A CA 1
ATOM 1742 C C . CYS A 1 109 ? -8.994 -19.154 52.832 1.00 43.80 108 CYS A C 1
ATOM 1743 O O . CYS A 1 109 ? -8.028 -18.474 52.468 1.00 41.88 108 CYS A O 1
ATOM 1751 N N . ARG A 1 110 ? -8.970 -19.881 53.950 1.00 46.54 109 ARG A N 1
ATOM 1752 C CA . ARG A 1 110 ? -7.785 -19.888 54.799 1.00 45.58 109 ARG A CA 1
ATOM 1753 C C . ARG A 1 110 ? -6.624 -20.597 54.116 1.00 42.23 109 ARG A C 1
ATOM 1754 O O . ARG A 1 110 ? -5.470 -20.167 54.232 1.00 42.09 109 ARG A O 1
ATOM 1775 N N . ALA A 1 111 ? -6.909 -21.689 53.402 1.00 38.43 110 ALA A N 1
ATOM 1776 C CA . ALA A 1 111 ? -5.857 -22.380 52.663 1.00 40.05 110 ALA A CA 1
ATOM 1777 C C . ALA A 1 111 ? -5.284 -21.486 51.574 1.00 40.28 110 ALA A C 1
ATOM 1778 O O . ALA A 1 111 ? -4.079 -21.521 51.299 1.00 41.72 110 ALA A O 1
ATOM 1785 N N . ILE A 1 112 ? -6.135 -20.672 50.946 1.00 41.55 111 ILE A N 1
ATOM 1786 C CA . ILE A 1 112 ? -5.663 -19.733 49.933 1.00 39.85 111 ILE A CA 1
ATOM 1787 C C . ILE A 1 112 ? -4.776 -18.671 50.567 1.00 38.68 111 ILE A C 1
ATOM 1788 O O . ILE A 1 112 ? -3.724 -18.312 50.021 1.00 36.16 111 ILE A O 1
ATOM 1804 N N . ILE A 1 113 ? -5.178 -18.152 51.730 1.00 39.12 112 ILE A N 1
ATOM 1805 C CA . ILE A 1 113 ? -4.352 -17.174 52.431 1.00 37.97 112 ILE A CA 1
ATOM 1806 C C . ILE A 1 113 ? -3.004 -17.781 52.792 1.00 43.72 112 ILE A C 1
ATOM 1807 O O . ILE A 1 113 ? -1.953 -17.147 52.626 1.00 44.00 112 ILE A O 1
ATOM 1823 N N . ALA A 1 114 ? -3.008 -19.019 53.293 1.00 43.17 113 ALA A N 1
ATOM 1824 C CA . ALA A 1 114 ? -1.750 -19.691 53.593 1.00 42.48 113 ALA A CA 1
ATOM 1825 C C . ALA A 1 114 ? -0.915 -19.869 52.333 1.00 41.99 113 ALA A C 1
ATOM 1826 O O . ALA A 1 114 ? 0.315 -19.744 52.370 1.00 46.06 113 ALA A O 1
ATOM 1833 N N . LEU A 1 115 ? -1.567 -20.163 51.207 1.00 42.85 114 LEU A N 1
ATOM 1834 C CA . LEU A 1 115 ? -0.846 -20.298 49.946 1.00 40.99 114 LEU A CA 1
ATOM 1835 C C . LEU A 1 115 ? -0.208 -18.977 49.536 1.00 37.76 114 LEU A C 1
ATOM 1836 O O . LEU A 1 115 ? 0.915 -18.956 49.021 1.00 37.60 114 LEU A O 1
ATOM 1852 N N . MET A 1 116 ? -0.916 -17.865 49.747 1.00 40.99 115 MET A N 1
ATOM 1853 C CA . MET A 1 116 ? -0.352 -16.557 49.427 1.00 43.03 115 MET A CA 1
ATOM 1854 C C . MET A 1 116 ? 0.883 -16.271 50.269 1.00 45.02 115 MET A C 1
ATOM 1855 O O . MET A 1 116 ? 1.844 -15.657 49.790 1.00 43.73 115 MET A O 1
ATOM 1869 N N . ALA A 1 117 ? 0.876 -16.705 51.531 1.00 45.44 116 ALA A N 1
ATOM 1870 C CA . ALA A 1 117 ? 2.005 -16.466 52.418 1.00 48.50 116 ALA A CA 1
ATOM 1871 C C . ALA A 1 117 ? 3.144 -17.449 52.193 1.00 49.40 116 ALA A C 1
ATOM 1872 O O . ALA A 1 117 ? 4.287 -17.145 52.549 1.00 49.87 116 ALA A O 1
ATOM 1879 N N . HIS A 1 118 ? 2.860 -18.609 51.609 1.00 45.66 117 HIS A N 1
ATOM 1880 C CA . HIS A 1 118 ? 3.843 -19.681 51.455 1.00 47.47 117 HIS A CA 1
ATOM 1881 C C . HIS A 1 118 ? 3.695 -20.278 50.065 1.00 48.74 117 HIS A C 1
ATOM 1882 O O . HIS A 1 118 ? 3.173 -21.385 49.891 1.00 48.06 117 HIS A O 1
ATOM 1896 N N . PRO A 1 119 ? 4.148 -19.558 49.040 1.00 48.81 118 PRO A N 1
ATOM 1897 C CA . PRO A 1 119 ? 3.995 -20.053 47.670 1.00 48.80 118 PRO A CA 1
ATOM 1898 C C . PRO A 1 119 ? 4.746 -21.357 47.465 1.00 52.96 118 PRO A C 1
ATOM 1899 O O . PRO A 1 119 ? 5.527 -21.813 48.302 1.00 52.27 118 PRO A O 1
ATOM 1910 N N . GLU A 1 120 ? 4.496 -21.960 46.307 1.00 58.18 119 GLU A N 1
ATOM 1911 C CA . GLU A 1 120 ? 5.137 -23.206 45.892 1.00 70.13 119 GLU A CA 1
ATOM 1912 C C . GLU A 1 120 ? 5.727 -22.939 44.514 1.00 77.72 119 GLU A C 1
ATOM 1913 O O . GLU A 1 120 ? 5.022 -23.041 43.501 1.00 73.48 119 GLU A O 1
ATOM 1925 N N . PRO A 1 121 ? 7.016 -22.550 44.436 1.00 89.51 120 PRO A N 1
ATOM 1926 C CA . PRO A 1 121 ? 7.610 -22.227 43.128 1.00 93.66 120 PRO A CA 1
ATOM 1927 C C . PRO A 1 121 ? 7.481 -23.344 42.103 1.00 96.45 120 PRO A C 1
ATOM 1928 O O . PRO A 1 121 ? 7.522 -23.084 40.896 1.00 94.48 120 PRO A O 1
ATOM 1939 N N . ASP A 1 122 ? 7.341 -24.584 42.558 1.00 101.68 121 ASP A N 1
ATOM 1940 C CA . ASP A 1 122 ? 6.956 -25.671 41.668 1.00 122.56 121 ASP A CA 1
ATOM 1941 C C . ASP A 1 122 ? 5.473 -25.489 41.334 1.00 114.87 121 ASP A C 1
ATOM 1942 O O . ASP A 1 122 ? 4.854 -24.481 41.679 1.00 128.11 121 ASP A O 1
ATOM 1951 N N . SER A 1 123 ? 4.883 -26.464 40.646 1.00 95.92 122 SER A N 1
ATOM 1952 C CA . SER A 1 123 ? 3.463 -26.395 40.314 1.00 87.67 122 SER A CA 1
ATOM 1953 C C . SER A 1 123 ? 3.066 -25.001 39.834 1.00 79.16 122 SER A C 1
ATOM 1954 O O . SER A 1 123 ? 2.028 -24.476 40.261 1.00 73.30 122 SER A O 1
ATOM 1962 N N . PRO A 1 124 ? 3.849 -24.363 38.947 1.00 73.52 123 PRO A N 1
ATOM 1963 C CA . PRO A 1 124 ? 3.655 -22.927 38.713 1.00 68.12 123 PRO A CA 1
ATOM 1964 C C . PRO A 1 124 ? 2.659 -22.600 37.611 1.00 58.74 123 PRO A C 1
ATOM 1965 O O . PRO A 1 124 ? 2.753 -23.137 36.503 1.00 59.81 123 PRO A O 1
ATOM 1976 N N . LEU A 1 125 ? 1.705 -21.712 37.904 1.00 47.87 124 LEU A N 1
ATOM 1977 C CA . LEU A 1 125 ? 0.849 -21.128 36.878 1.00 47.12 124 LEU A CA 1
ATOM 1978 C C . LEU A 1 125 ? 1.348 -19.767 36.404 1.00 42.85 124 LEU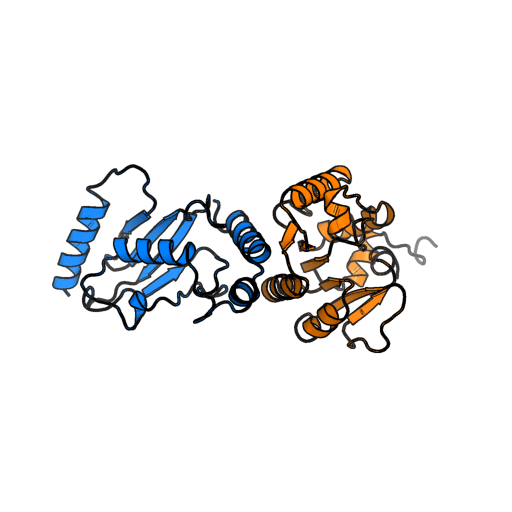 A C 1
ATOM 1979 O O . LEU A 1 125 ? 0.892 -19.286 35.361 1.00 38.53 124 LEU A O 1
ATOM 1995 N N . ASN A 1 126 ? 2.263 -19.141 37.142 1.00 43.91 125 ASN A N 1
ATOM 1996 C CA . ASN A 1 126 ? 2.933 -17.911 36.718 1.00 41.54 125 ASN A CA 1
ATOM 1997 C C . ASN A 1 126 ? 4.431 -18.183 36.814 1.00 42.78 125 ASN A C 1
ATOM 1998 O O . ASN A 1 126 ? 5.021 -18.067 37.892 1.00 40.75 125 ASN A O 1
ATOM 2009 N N . CYS A 1 127 ? 5.043 -18.552 35.687 1.00 45.82 126 CYS A N 1
ATOM 2010 C CA . CYS A 1 127 ? 6.439 -18.973 35.712 1.00 48.61 126 CYS A CA 1
ATOM 2011 C C . CYS A 1 127 ? 7.376 -17.821 36.052 1.00 44.26 126 CYS A C 1
ATOM 2012 O O . CYS A 1 127 ? 8.433 -18.046 36.651 1.00 44.47 126 CYS A O 1
ATOM 2020 N N . ASP A 1 128 ? 7.016 -16.590 35.685 1.00 43.12 127 ASP A N 1
ATOM 2021 C CA . ASP A 1 128 ? 7.863 -15.453 36.032 1.00 43.46 127 ASP A CA 1
ATOM 2022 C C . ASP A 1 128 ? 7.857 -15.210 37.535 1.00 42.90 127 ASP A C 1
ATOM 2023 O O . ASP A 1 128 ? 8.904 -14.931 38.131 1.00 43.71 127 ASP A O 1
ATOM 2032 N N . SER A 1 129 ? 6.684 -15.313 38.163 1.00 42.26 128 SER A N 1
ATOM 2033 C CA . SER A 1 129 ? 6.611 -15.217 39.617 1.00 42.23 128 SER A CA 1
ATOM 2034 C C . SER A 1 129 ? 7.368 -16.363 40.275 1.00 43.85 128 SER A C 1
ATOM 2035 O O . SER A 1 129 ? 8.085 -16.160 41.261 1.00 45.71 128 SER A O 1
ATOM 2043 N N . GLY A 1 130 ? 7.231 -17.575 39.734 1.00 44.99 129 GLY A N 1
ATOM 2044 C CA . GLY A 1 130 ? 7.939 -18.710 40.301 1.00 44.64 129 GLY A CA 1
ATOM 2045 C C . GLY A 1 130 ? 9.437 -18.644 40.073 1.00 49.15 129 GLY A C 1
ATOM 2046 O O . GLY A 1 130 ? 10.222 -19.044 40.938 1.00 50.60 129 GLY A O 1
ATOM 2050 N N . ASN A 1 131 ? 9.856 -18.144 38.908 1.00 48.54 130 ASN A N 1
ATOM 2051 C CA . ASN A 1 131 ? 11.284 -18.045 38.626 1.00 46.48 130 ASN A CA 1
ATOM 2052 C C . ASN A 1 131 ? 11.980 -17.126 39.622 1.00 46.89 130 ASN A C 1
ATOM 2053 O O . ASN A 1 131 ? 13.095 -17.417 40.071 1.00 50.70 130 ASN A O 1
ATOM 2064 N N . LEU A 1 132 ? 11.343 -16.007 39.976 1.00 45.75 131 LEU A N 1
ATOM 2065 C CA . LEU A 1 132 ? 11.947 -15.089 40.936 1.00 43.50 131 LEU A CA 1
ATOM 2066 C C . LEU A 1 132 ? 12.221 -15.786 42.264 1.00 47.02 131 LEU A C 1
ATOM 2067 O O . LEU A 1 132 ? 13.280 -15.586 42.872 1.00 47.21 131 LEU A O 1
ATOM 2083 N N . LEU A 1 133 ? 11.286 -16.622 42.723 1.00 48.78 132 LEU A N 1
ATOM 2084 C CA . LEU A 1 133 ? 11.463 -17.304 44.002 1.00 51.84 132 LEU A CA 1
ATOM 2085 C C . LEU A 1 133 ? 12.485 -18.430 43.895 1.00 54.60 132 LEU A C 1
ATOM 2086 O O . LEU A 1 133 ? 13.370 -18.560 44.750 1.00 57.91 132 LEU A O 1
ATOM 2102 N N . ARG A 1 134 ? 12.380 -19.262 42.856 1.00 54.58 133 ARG A N 1
ATOM 2103 C CA . ARG A 1 134 ? 13.299 -20.388 42.733 1.00 59.17 133 ARG A CA 1
ATOM 2104 C C . ARG A 1 134 ? 14.736 -19.911 42.557 1.00 57.23 133 ARG A C 1
ATOM 2105 O O . ARG A 1 134 ? 15.671 -20.530 43.077 1.00 57.59 133 ARG A O 1
ATOM 2126 N N . SER A 1 135 ? 14.933 -18.817 41.825 1.00 53.74 134 SER A N 1
ATOM 2127 C CA . SER A 1 135 ? 16.268 -18.273 41.619 1.00 55.92 134 SER A CA 1
ATOM 2128 C C . SER A 1 135 ? 16.804 -17.543 42.845 1.00 55.21 134 SER A C 1
ATOM 2129 O O . SER A 1 135 ? 17.935 -17.048 42.804 1.00 54.47 134 SER A O 1
ATOM 2137 N N . GLY A 1 136 ? 16.030 -17.467 43.926 1.00 55.12 135 GLY A N 1
ATOM 2138 C CA . GLY A 1 136 ? 16.466 -16.803 45.136 1.00 55.52 135 GLY A CA 1
ATOM 2139 C C . GLY A 1 136 ? 16.224 -15.312 45.179 1.00 54.60 135 GLY A C 1
ATOM 2140 O O . GLY A 1 136 ? 16.663 -14.659 46.134 1.00 56.61 135 GLY A O 1
ATOM 2144 N N . ASP A 1 137 ? 15.540 -14.749 44.184 1.00 50.30 136 ASP A N 1
ATOM 2145 C CA . ASP A 1 137 ? 15.307 -13.306 44.119 1.00 47.71 136 ASP A CA 1
ATOM 2146 C C . ASP A 1 137 ? 14.027 -12.964 44.883 1.00 43.67 136 ASP A C 1
ATOM 2147 O O . ASP A 1 137 ? 12.994 -12.600 44.320 1.00 43.75 136 ASP A O 1
ATOM 2156 N N . VAL A 1 138 ? 14.121 -13.087 46.207 1.00 48.42 137 VAL A N 1
ATOM 2157 C CA . VAL A 1 138 ? 12.961 -12.843 47.058 1.00 45.86 137 VAL A CA 1
ATOM 2158 C C . VAL A 1 138 ? 12.590 -11.366 47.047 1.00 42.40 137 VAL A C 1
ATOM 2159 O O . VAL A 1 138 ? 11.405 -11.012 47.042 1.00 41.88 137 VAL A O 1
ATOM 2172 N N . ARG A 1 139 ? 13.589 -10.480 47.047 1.00 43.80 138 ARG A N 1
ATOM 2173 C CA . ARG A 1 139 ? 13.297 -9.053 46.956 1.00 41.49 138 ARG A CA 1
ATOM 2174 C C . ARG A 1 139 ? 12.517 -8.739 45.688 1.00 41.26 138 ARG A C 1
ATOM 2175 O O . ARG A 1 139 ? 11.554 -7.964 45.717 1.00 43.82 138 ARG A O 1
ATOM 2196 N N . GLY A 1 140 ? 12.920 -9.333 44.562 1.00 41.21 139 GLY A N 1
ATOM 2197 C CA . GLY A 1 140 ? 12.202 -9.103 43.321 1.00 36.87 139 GLY A CA 1
ATOM 2198 C C . GLY A 1 140 ? 10.778 -9.620 43.371 1.00 37.99 139 GLY A C 1
ATOM 2199 O O . GLY A 1 140 ? 9.846 -8.945 42.926 1.00 38.66 139 GLY A O 1
ATOM 2203 N N . PHE A 1 141 ? 10.590 -10.828 43.905 1.00 39.74 140 PHE A N 1
ATOM 2204 C CA . PHE A 1 141 ? 9.242 -11.364 44.046 1.00 39.88 140 PHE A CA 1
ATOM 2205 C C . PHE A 1 141 ? 8.378 -10.441 44.897 1.00 39.03 140 PHE A C 1
ATOM 2206 O O . PHE A 1 141 ? 7.261 -10.080 44.507 1.00 39.70 140 PHE A O 1
ATOM 2223 N N . ASN A 1 142 ? 8.879 -10.057 46.073 1.00 39.45 141 ASN A N 1
ATOM 2224 C CA . ASN A 1 142 ? 8.112 -9.170 46.941 1.00 38.57 141 ASN A CA 1
ATOM 2225 C C . ASN A 1 142 ? 7.851 -7.832 46.265 1.00 37.89 141 ASN A C 1
ATOM 2226 O O . ASN A 1 142 ? 6.761 -7.262 46.398 1.00 38.35 141 ASN A O 1
ATOM 2237 N N . SER A 1 143 ? 8.840 -7.314 45.532 1.00 41.50 142 SER A N 1
ATOM 2238 C CA . SER A 1 143 ? 8.686 -6.014 44.888 1.00 42.03 142 SER A CA 1
ATOM 2239 C C . SER A 1 143 ? 7.548 -6.038 43.872 1.00 41.14 142 SER A C 1
ATOM 2240 O O . SER A 1 143 ? 6.670 -5.167 43.887 1.00 41.02 142 SER A O 1
ATOM 2248 N N .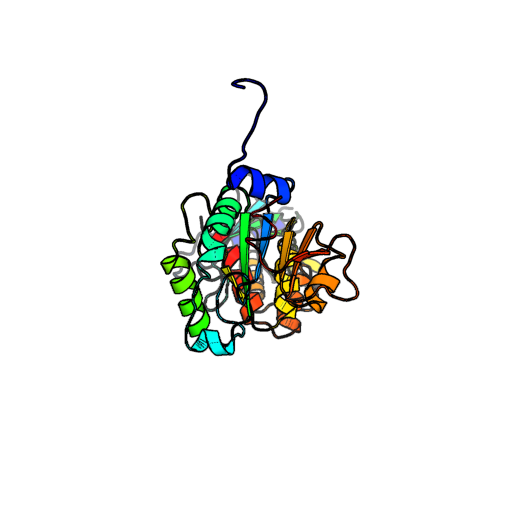 MET A 1 144 ? 7.536 -7.041 42.990 1.00 38.78 143 MET A N 1
ATOM 2249 C CA . MET A 1 144 ? 6.501 -7.095 41.962 1.00 37.24 143 MET A CA 1
ATOM 2250 C C . MET A 1 144 ? 5.159 -7.520 42.547 1.00 40.26 143 MET A C 1
ATOM 2251 O O . MET A 1 144 ? 4.108 -7.019 42.131 1.00 36.15 143 MET A O 1
ATOM 2265 N N . ALA A 1 145 ? 5.167 -8.437 43.516 1.00 36.67 144 ALA A N 1
ATOM 2266 C CA . ALA A 1 145 ? 3.911 -8.828 44.147 1.00 34.89 144 ALA A CA 1
ATOM 2267 C C . ALA A 1 145 ? 3.296 -7.657 44.900 1.00 37.14 144 ALA A C 1
ATOM 2268 O O . ALA A 1 145 ? 2.072 -7.486 44.907 1.00 39.05 144 ALA A O 1
ATOM 2275 N N . GLN A 1 146 ? 4.133 -6.833 45.535 1.00 33.34 145 GLN A N 1
ATOM 2276 C CA . GLN A 1 146 ? 3.626 -5.662 46.240 1.00 32.49 145 GLN A CA 1
ATOM 2277 C C . GLN A 1 146 ? 3.085 -4.619 45.268 1.00 33.68 145 GLN A C 1
ATOM 2278 O O . GLN A 1 146 ? 2.045 -4.003 45.528 1.00 37.78 145 GLN A O 1
ATOM 2292 N N . MET A 1 147 ? 3.778 -4.395 44.149 1.00 37.08 146 MET A N 1
ATOM 2293 C CA . MET A 1 147 ? 3.283 -3.445 43.159 1.00 34.79 146 MET A CA 1
ATOM 2294 C C . MET A 1 147 ? 1.882 -3.828 42.697 1.00 34.12 146 MET A C 1
ATOM 2295 O O . MET A 1 147 ? 0.965 -2.999 42.690 1.00 33.01 146 MET A O 1
ATOM 2309 N N . TYR A 1 148 ? 1.697 -5.089 42.307 1.00 34.13 147 TYR A N 1
ATOM 2310 C CA . TYR A 1 148 ? 0.383 -5.524 41.855 1.00 37.50 147 TYR A CA 1
ATOM 2311 C C . TYR A 1 148 ? -0.645 -5.453 42.976 1.00 39.10 147 TYR A C 1
ATOM 2312 O O . TYR A 1 148 ? -1.824 -5.183 42.718 1.00 36.90 147 TYR A O 1
ATOM 2330 N N . THR A 1 149 ? -0.225 -5.681 44.221 1.00 39.30 148 THR A N 1
ATOM 2331 C CA . THR A 1 149 ? -1.140 -5.497 45.342 1.00 38.61 148 THR A CA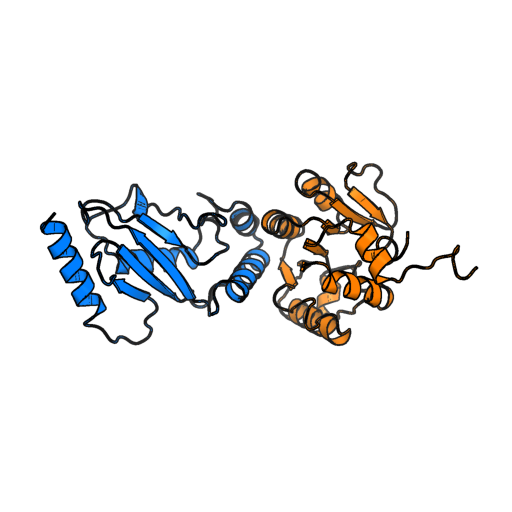 1
ATOM 2332 C C . THR A 1 149 ? -1.576 -4.040 45.450 1.00 40.43 148 THR A C 1
ATOM 2333 O O . THR A 1 149 ? -2.755 -3.752 45.685 1.00 41.22 148 THR A O 1
ATOM 2344 N N . ARG A 1 150 ? -0.637 -3.106 45.272 1.00 39.00 149 ARG A N 1
ATOM 2345 C CA . ARG A 1 150 ? -0.969 -1.690 45.375 1.00 40.91 149 ARG A CA 1
ATOM 2346 C C . ARG A 1 150 ? -1.784 -1.208 44.182 1.00 38.00 149 ARG A C 1
ATOM 2347 O O . ARG A 1 150 ? -2.591 -0.281 44.320 1.00 40.82 149 ARG A O 1
ATOM 2368 N N . LEU A 1 151 ? -1.587 -1.808 43.009 1.00 39.01 150 LEU A N 1
ATOM 2369 C CA . LEU A 1 151 ? -2.250 -1.334 41.802 1.00 40.28 150 LEU A CA 1
ATOM 2370 C C . LEU A 1 151 ? -3.586 -2.013 41.545 1.00 42.29 150 LEU A C 1
ATOM 2371 O O . LEU A 1 151 ? -4.452 -1.424 40.888 1.00 41.71 150 LEU A O 1
ATOM 2387 N N . ALA A 1 152 ? -3.775 -3.236 42.040 1.00 45.22 151 ALA A N 1
ATOM 2388 C CA . ALA A 1 152 ? -4.934 -4.036 41.682 1.00 42.07 151 ALA A CA 1
ATOM 2389 C C . ALA A 1 152 ? -5.767 -4.508 42.864 1.00 44.96 151 ALA A C 1
ATOM 2390 O O . ALA A 1 152 ? -6.901 -4.953 42.650 1.00 45.23 151 ALA A O 1
ATOM 2397 N N . ALA A 1 153 ? -5.253 -4.432 44.094 1.00 39.84 152 ALA A N 1
ATOM 2398 C CA . ALA A 1 153 ? -5.928 -5.027 45.242 1.00 41.54 152 ALA A CA 1
ATOM 2399 C C . ALA A 1 153 ? -6.108 -4.035 46.388 1.00 45.63 152 ALA A C 1
ATOM 2400 O O . ALA A 1 153 ? -6.228 -4.440 47.548 1.00 48.33 152 ALA A O 1
ATOM 2407 N N . MET A 1 154 ? -6.154 -2.738 46.087 1.00 48.56 153 MET A N 1
ATOM 2408 C CA . MET A 1 154 ? -6.377 -1.701 47.093 1.00 61.91 153 MET A CA 1
ATOM 2409 C C . MET A 1 154 ? -7.444 -0.736 46.596 1.00 73.20 153 MET A C 1
ATOM 2410 O O . MET A 1 154 ? -7.131 0.374 46.143 1.00 73.94 153 MET A O 1
ATOM 2424 N N . PRO A 1 155 ? -8.728 -1.129 46.660 1.00 91.63 154 PRO A N 1
ATOM 2425 C CA . PRO A 1 155 ? -9.825 -0.195 46.393 1.00 101.01 154 PRO A CA 1
ATOM 2426 C C . PRO A 1 155 ? -10.482 0.306 47.674 1.00 109.21 154 PRO A C 1
ATOM 2427 O O . PRO A 1 155 ? -10.353 -0.354 48.705 1.00 107.55 154 PRO A O 1
ATOM 2438 N N . GLN B 2 10 ? 8.854 28.552 3.598 1.00 111.00 118 GLN B N 1
ATOM 2439 C CA . GLN B 2 10 ? 8.062 29.754 3.831 1.00 113.12 118 GLN B CA 1
ATOM 2440 C C . GLN B 2 10 ? 7.192 29.557 5.072 1.00 107.06 118 GLN B C 1
ATOM 2441 O O . GLN B 2 10 ? 7.582 28.853 6.000 1.00 105.21 118 GLN B O 1
ATOM 2454 N N . PHE B 2 11 ? 6.021 30.200 5.099 1.00 108.66 119 PHE B N 1
ATOM 2455 C CA . PHE B 2 11 ? 5.017 29.852 6.097 1.00 103.39 119 PHE B CA 1
ATOM 2456 C C . PHE B 2 11 ? 4.419 28.475 5.838 1.00 108.55 119 PHE B C 1
ATOM 2457 O O . PHE B 2 11 ? 3.814 27.893 6.745 1.00 115.34 119 PHE B O 1
ATOM 2474 N N . PHE B 2 12 ? 4.584 27.944 4.621 1.00 110.94 120 PHE B N 1
ATOM 2475 C CA . PHE B 2 12 ? 3.894 26.739 4.189 1.00 117.52 120 PHE B CA 1
ATOM 2476 C C . PHE B 2 12 ? 4.808 25.550 3.927 1.00 118.84 120 PHE B C 1
ATOM 2477 O O . PHE B 2 12 ? 4.312 24.419 3.882 1.00 114.71 120 PHE B O 1
ATOM 2494 N N . GLN B 2 13 ? 6.119 25.765 3.760 1.00 128.89 121 GLN B N 1
ATOM 2495 C CA . GLN B 2 13 ? 7.004 24.692 3.318 1.00 136.06 121 GLN B CA 1
ATOM 2496 C C . GLN B 2 13 ? 8.267 24.495 4.161 1.00 138.19 121 GLN B C 1
ATOM 2497 O O . GLN B 2 13 ? 9.308 24.107 3.614 1.00 142.92 121 GLN B O 1
ATOM 2511 N N . PRO B 2 14 ? 8.241 24.739 5.495 1.00 139.72 122 PRO B N 1
ATOM 2512 C CA . PRO B 2 14 ? 9.315 24.212 6.347 1.00 139.49 122 PRO B CA 1
ATOM 2513 C C . PRO B 2 14 ? 8.741 23.269 7.393 1.00 127.55 122 PRO B C 1
ATOM 2514 O O . PRO B 2 14 ? 7.629 22.770 7.202 1.00 133.51 122 PRO B O 1
ATOM 2525 N N . VAL B 2 15 ? 9.454 23.032 8.500 1.00 119.70 123 VAL B N 1
ATOM 2526 C CA . VAL B 2 15 ? 8.904 22.267 9.619 1.00 114.58 123 VAL B CA 1
ATOM 2527 C C . VAL B 2 15 ? 9.922 22.161 10.752 1.00 110.27 123 VAL B C 1
ATOM 2528 O O . VAL B 2 15 ? 11.125 22.354 10.540 1.00 120.92 123 VAL B O 1
ATOM 2541 N N . LYS B 2 16 ? 9.441 21.853 11.971 1.00 102.07 124 LYS B N 1
ATOM 2542 C CA . LYS B 2 16 ? 10.289 21.637 13.144 1.00 97.37 124 LYS B CA 1
ATOM 2543 C C . LYS B 2 16 ? 9.512 20.896 14.232 1.00 88.91 124 LYS B C 1
ATOM 2544 O O . LYS B 2 16 ? 8.501 21.410 14.727 1.00 87.17 124 LYS B O 1
ATOM 2563 N N . PRO B 2 17 ? 9.943 19.699 14.637 1.00 81.86 125 PRO B N 1
ATOM 2564 C CA . PRO B 2 17 ? 9.203 18.947 15.656 1.00 77.52 125 PRO B CA 1
ATOM 2565 C C . PRO B 2 17 ? 9.676 19.210 17.077 1.00 71.76 125 PRO B C 1
ATOM 2566 O O . PRO B 2 17 ? 10.850 19.474 17.340 1.00 73.14 125 PRO B O 1
ATOM 2577 N N . THR B 2 18 ? 8.727 19.122 18.008 1.00 65.53 126 THR B N 1
ATOM 2578 C CA . THR B 2 18 ? 9.055 19.241 19.420 1.00 62.62 126 THR 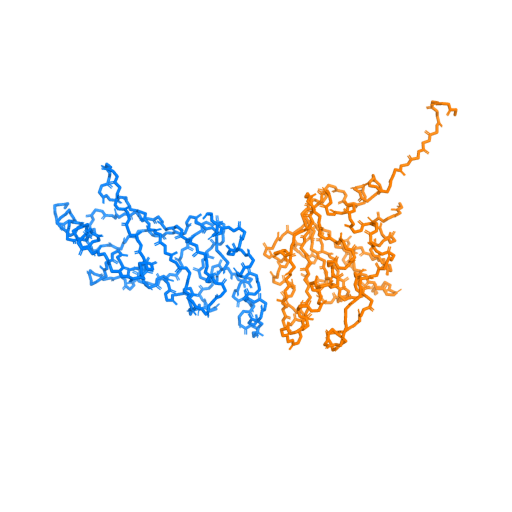B CA 1
ATOM 2579 C C . THR B 2 18 ? 9.741 17.964 19.906 1.00 57.36 126 THR B C 1
ATOM 2580 O O . THR B 2 18 ? 9.788 16.945 19.210 1.00 56.85 126 THR B O 1
ATOM 2591 N N . LEU B 2 19 ? 10.279 18.024 21.125 1.00 54.16 127 LEU B N 1
ATOM 2592 C CA . LEU B 2 19 ? 10.931 16.846 21.690 1.00 50.11 127 LEU B CA 1
ATOM 2593 C C . LEU B 2 19 ? 9.931 15.717 21.901 1.00 43.80 127 LEU B C 1
ATOM 2594 O O . LEU B 2 19 ? 10.254 14.543 21.683 1.00 43.85 127 LEU B O 1
ATOM 2610 N N . GLY B 2 20 ? 8.710 16.050 22.322 1.00 46.88 128 GLY B N 1
ATOM 2611 C CA . GLY B 2 20 ? 7.701 15.021 22.511 1.00 45.50 128 GLY B CA 1
ATOM 2612 C C . GLY B 2 20 ? 7.394 14.264 21.233 1.00 47.62 128 GLY B C 1
ATOM 2613 O O . GLY B 2 20 ? 7.241 13.040 21.246 1.00 45.19 128 GLY B O 1
ATOM 2617 N N . GLN B 2 21 ? 7.305 14.980 20.111 1.00 48.77 129 GLN B N 1
ATOM 2618 C CA . GLN B 2 21 ? 7.022 14.320 18.841 1.00 46.50 129 GLN B CA 1
ATOM 2619 C C . GLN B 2 21 ? 8.179 13.423 18.422 1.00 44.46 129 GLN B C 1
ATOM 2620 O O . GLN B 2 21 ? 7.963 12.339 17.866 1.00 46.66 129 GLN B O 1
ATOM 2634 N N . ILE B 2 22 ? 9.414 13.852 18.685 1.00 44.22 130 ILE B N 1
ATOM 2635 C CA . ILE B 2 22 ? 10.572 13.025 18.363 1.00 44.03 130 ILE B CA 1
ATOM 2636 C C . ILE B 2 22 ? 10.575 11.765 19.218 1.00 41.91 130 ILE B C 1
ATOM 2637 O O . ILE B 2 22 ? 10.751 10.651 18.713 1.00 45.19 130 ILE B O 1
ATOM 2653 N N . VAL B 2 23 ? 10.375 11.923 20.528 1.00 41.17 131 VAL B N 1
ATOM 2654 C CA . VAL B 2 23 ? 10.364 10.771 21.424 1.00 39.42 131 VAL B CA 1
ATOM 2655 C C . VAL B 2 23 ? 9.240 9.816 21.043 1.00 42.43 131 VAL B C 1
ATOM 2656 O O . VAL B 2 23 ? 9.450 8.605 20.903 1.00 43.90 131 VAL B O 1
ATOM 2669 N N . ARG B 2 24 ? 8.026 10.346 20.872 1.00 45.82 132 ARG B N 1
ATOM 2670 C CA . ARG B 2 24 ? 6.897 9.495 20.515 1.00 44.81 132 ARG B CA 1
ATOM 2671 C C . ARG B 2 24 ? 7.112 8.812 19.171 1.00 45.82 132 ARG B C 1
ATOM 2672 O O . ARG B 2 24 ? 6.684 7.668 18.981 1.00 47.08 132 ARG B O 1
ATOM 2693 N N . GLN B 2 25 ? 7.769 9.491 18.230 1.00 48.23 133 GLN B N 1
ATOM 2694 C CA . GLN B 2 25 ? 8.038 8.882 16.932 1.00 51.43 133 GLN B CA 1
ATOM 2695 C C . GLN B 2 25 ? 8.965 7.680 17.074 1.00 47.63 133 GLN B C 1
ATOM 2696 O O . GLN B 2 25 ? 8.680 6.596 16.551 1.00 47.29 133 GLN B O 1
ATOM 2710 N N . LYS B 2 26 ? 10.086 7.855 17.780 1.00 44.05 134 LYS B N 1
ATOM 2711 C CA . LYS B 2 26 ? 11.020 6.748 17.965 1.00 44.28 134 LYS B CA 1
ATOM 2712 C C . LYS B 2 26 ? 10.404 5.617 18.779 1.00 44.08 134 LYS B C 1
ATOM 2713 O O . LYS B 2 26 ? 10.745 4.448 18.567 1.00 46.25 134 LYS B O 1
ATOM 2732 N N . LEU B 2 27 ? 9.507 5.939 19.716 1.00 43.97 135 LEU B N 1
ATOM 2733 C CA . LEU B 2 27 ? 8.812 4.893 20.461 1.00 40.04 135 LEU B CA 1
ATOM 2734 C C . LEU B 2 27 ? 7.937 4.044 19.547 1.00 42.54 135 LEU B C 1
ATOM 2735 O O . LEU B 2 27 ? 7.663 2.879 19.857 1.00 41.16 135 LEU B O 1
ATOM 2751 N N . SER B 2 28 ? 7.483 4.610 18.431 1.00 45.61 136 SER B N 1
ATOM 2752 C CA . SER B 2 28 ? 6.718 3.886 17.418 1.00 48.32 136 SER B CA 1
ATOM 2753 C C . SER B 2 28 ? 5.498 3.198 18.032 1.00 44.56 136 SER B C 1
ATOM 2754 O O . SER B 2 28 ? 5.320 1.982 17.947 1.00 43.78 136 SER B O 1
ATOM 2762 N N . GLU B 2 29 ? 4.643 4.013 18.647 1.00 43.79 137 GLU B N 1
ATOM 2763 C CA . GLU B 2 29 ? 3.409 3.579 19.294 1.00 44.45 137 GLU B CA 1
ATOM 2764 C C . GLU B 2 29 ? 3.650 2.610 20.445 1.00 42.87 137 GLU B C 1
ATOM 2765 O O . GLU B 2 29 ? 2.705 1.957 20.906 1.00 47.50 137 GLU B O 1
ATOM 2777 N N . GLY B 2 30 ? 4.884 2.498 20.928 1.00 43.00 138 GLY B N 1
ATOM 2778 C CA . GLY B 2 30 ? 5.170 1.671 22.084 1.00 43.44 138 GLY B CA 1
ATOM 2779 C C . GLY B 2 30 ? 4.841 2.385 23.379 1.00 41.45 138 GLY B C 1
ATOM 2780 O O . GLY B 2 30 ? 5.684 3.095 23.936 1.00 43.35 138 GLY B O 1
ATOM 2784 N N . ARG B 2 31 ? 3.616 2.202 23.872 1.00 38.89 139 ARG B N 1
ATOM 2785 C CA . ARG B 2 31 ? 3.117 2.943 25.024 1.00 36.24 139 ARG B CA 1
ATOM 2786 C C . ARG B 2 31 ? 3.229 2.154 26.326 1.00 36.33 139 ARG B C 1
ATOM 2787 O O . ARG B 2 31 ? 2.559 2.490 27.308 1.00 36.30 139 ARG B O 1
ATOM 2808 N N . LYS B 2 32 ? 4.067 1.120 26.355 1.00 32.83 140 LYS B N 1
ATOM 2809 C CA . LYS B 2 32 ? 4.430 0.441 27.593 1.00 36.69 140 LYS B CA 1
ATOM 2810 C C . LYS B 2 32 ? 5.924 0.165 27.546 1.00 36.11 140 LYS B C 1
ATOM 2811 O O . LYS B 2 32 ? 6.418 -0.414 26.573 1.00 32.79 140 LYS B O 1
ATOM 2830 N N . VAL B 2 33 ? 6.638 0.581 28.589 1.00 36.51 141 VAL B N 1
ATOM 2831 C CA . VAL B 2 33 ? 8.096 0.600 28.578 1.00 32.20 141 VAL B CA 1
ATOM 2832 C C . VAL B 2 33 ? 8.625 0.159 29.934 1.00 35.33 141 VAL B C 1
ATOM 2833 O O . VAL B 2 33 ? 8.120 0.580 30.980 1.00 31.77 141 VAL B O 1
ATOM 2846 N N . THR B 2 34 ? 9.647 -0.695 29.910 1.00 35.82 142 THR B N 1
ATOM 2847 C CA . THR B 2 34 ? 10.427 -1.044 31.088 1.00 36.21 142 THR B CA 1
ATOM 2848 C C . THR B 2 34 ? 11.861 -0.579 30.871 1.00 35.69 142 THR B C 1
ATOM 2849 O O . THR B 2 34 ? 12.344 -0.526 29.737 1.00 39.81 142 THR B O 1
ATOM 2860 N N . CYS B 2 35 ? 12.543 -0.241 31.964 1.00 37.47 143 CYS B N 1
ATOM 2861 C CA . CYS B 2 35 ? 13.846 0.406 31.857 1.00 37.85 143 CYS B CA 1
ATOM 2862 C C . CYS B 2 35 ? 14.593 0.258 33.172 1.00 38.40 143 CYS B C 1
ATOM 2863 O O . CYS B 2 35 ? 14.019 0.486 34.240 1.00 34.42 143 CYS B O 1
ATOM 2871 N N . ARG B 2 36 ? 15.864 -0.127 33.094 1.00 37.73 144 ARG B N 1
ATOM 2872 C CA . ARG B 2 36 ? 16.676 -0.196 34.299 1.00 39.26 144 ARG B CA 1
ATOM 2873 C C . ARG B 2 36 ? 17.076 1.215 34.734 1.00 41.73 144 ARG B C 1
ATOM 2874 O O . ARG B 2 36 ? 16.855 2.199 34.027 1.00 44.89 144 ARG B O 1
ATOM 2895 N N . LEU B 2 37 ? 17.677 1.309 35.920 1.00 41.45 145 LEU B N 1
ATOM 2896 C CA . LEU B 2 37 ? 18.029 2.600 36.504 1.00 40.01 145 LEU B CA 1
ATOM 2897 C C . LEU B 2 37 ? 19.515 2.923 36.396 1.00 40.47 145 LEU B C 1
ATOM 2898 O O . LEU B 2 37 ? 19.877 3.999 35.910 1.00 41.97 145 LEU B O 1
ATOM 2914 N N . LEU B 2 38 ? 20.383 2.020 36.849 1.00 38.27 146 LEU B N 1
ATOM 2915 C CA . LEU B 2 38 ? 21.813 2.295 36.853 1.00 42.23 146 LEU B CA 1
ATOM 2916 C C . LEU B 2 38 ? 22.307 2.648 35.457 1.00 45.35 146 LEU B C 1
ATOM 2917 O O . LEU B 2 38 ? 21.975 1.976 34.476 1.00 46.84 146 LEU B O 1
ATOM 2933 N N . GLY B 2 39 ? 23.100 3.707 35.376 1.00 46.98 147 GLY B N 1
ATOM 2934 C CA . GLY B 2 39 ? 23.736 4.106 34.124 1.00 44.33 147 GLY B CA 1
ATOM 2935 C C . GLY B 2 39 ? 22.867 4.841 33.131 1.00 43.52 147 GLY B C 1
ATOM 2936 O O . GLY B 2 39 ? 23.286 5.862 32.578 1.00 42.98 147 GLY B O 1
ATOM 2940 N N . VAL B 2 40 ? 21.655 4.347 32.888 1.00 42.18 148 VAL B N 1
ATOM 2941 C CA . VAL B 2 40 ? 20.804 4.935 31.861 1.00 44.63 148 VAL B CA 1
ATOM 2942 C C . VAL B 2 40 ? 19.960 6.083 32.407 1.00 41.78 148 VAL B C 1
ATOM 2943 O O . VAL B 2 40 ? 19.667 7.035 31.676 1.00 40.52 148 VAL B O 1
ATOM 2956 N N . ILE B 2 41 ? 19.556 6.014 33.677 1.00 40.63 149 ILE B N 1
ATOM 2957 C CA . ILE B 2 41 ? 18.802 7.076 34.326 1.00 43.98 149 ILE B CA 1
ATOM 2958 C C . ILE B 2 41 ? 19.581 7.694 35.478 1.00 42.27 149 ILE B C 1
ATOM 2959 O O . ILE B 2 41 ? 19.545 8.915 35.674 1.00 40.14 149 ILE B O 1
ATOM 2975 N N . LEU B 2 42 ? 20.294 6.878 36.247 1.00 40.21 150 LEU B N 1
ATOM 2976 C CA . LEU B 2 42 ? 21.095 7.352 37.363 1.00 41.11 150 LEU B CA 1
ATOM 2977 C C . LEU B 2 42 ? 22.554 7.463 36.943 1.00 41.60 150 LEU B C 1
ATOM 2978 O O . LEU B 2 42 ? 23.025 6.731 36.070 1.00 38.07 150 LEU B O 1
ATOM 2994 N N . GLU B 2 43 ? 23.266 8.398 37.576 1.00 46.64 151 GLU B N 1
ATOM 2995 C CA . GLU B 2 43 ? 24.696 8.534 37.320 1.00 48.54 151 GLU B CA 1
ATOM 2996 C C . GLU B 2 43 ? 25.479 7.362 37.895 1.00 45.97 151 GLU B C 1
ATOM 2997 O O . GLU B 2 43 ? 26.557 7.028 37.388 1.00 45.57 151 GLU B O 1
ATOM 3009 N N . GLU B 2 44 ? 24.960 6.732 38.945 1.00 45.40 152 GLU B N 1
ATOM 3010 C CA . GLU B 2 44 ? 25.641 5.600 39.555 1.00 44.74 152 GLU B CA 1
ATOM 3011 C C . GLU B 2 44 ? 25.678 4.425 38.584 1.00 41.42 152 GLU B C 1
ATOM 3012 O O . GLU B 2 44 ? 24.835 4.301 37.693 1.00 40.62 152 GLU B O 1
ATOM 3024 N N . THR B 2 45 ? 26.678 3.555 38.761 1.00 47.41 153 THR B N 1
ATOM 3025 C CA . THR B 2 45 ? 26.934 2.482 37.809 1.00 49.51 153 THR B CA 1
ATOM 3026 C C . THR B 2 45 ? 27.052 1.107 38.458 1.00 48.91 153 THR B C 1
ATOM 3027 O O . THR B 2 45 ? 27.496 0.162 37.794 1.00 49.48 153 THR B O 1
ATOM 3038 N N . SER B 2 46 ? 26.662 0.958 39.722 1.00 47.75 154 SER B N 1
ATOM 3039 C CA . SER B 2 46 ? 26.651 -0.349 40.365 1.00 48.17 154 SER B CA 1
ATOM 3040 C C . SER B 2 46 ? 25.736 -0.284 41.577 1.00 49.49 154 SER B C 1
ATOM 3041 O O . SER B 2 46 ? 25.563 0.794 42.157 1.00 45.42 154 SER B O 1
ATOM 3049 N N . PRO B 2 47 ? 25.132 -1.405 41.980 1.00 48.73 155 PRO B N 1
ATOM 3050 C CA . PRO B 2 47 ? 24.310 -1.381 43.201 1.00 48.44 155 PRO B CA 1
ATOM 3051 C C . PRO B 2 47 ? 25.089 -0.961 44.432 1.00 48.27 155 PRO B C 1
ATOM 3052 O O . PRO B 2 47 ? 24.506 -0.378 45.356 1.00 48.16 155 PRO B O 1
ATOM 3063 N N . GLU B 2 48 ? 26.394 -1.244 44.475 1.00 46.36 156 GLU B N 1
ATOM 3064 C CA . GLU B 2 48 ? 27.199 -0.843 45.623 1.00 51.14 156 GLU B CA 1
ATOM 3065 C C . GLU B 2 48 ? 27.190 0.671 45.796 1.00 51.98 156 GLU B C 1
ATOM 3066 O O . GLU B 2 48 ? 27.169 1.175 46.925 1.00 50.93 156 GLU B O 1
ATOM 3078 N N . GLU B 2 49 ? 27.207 1.413 44.687 1.00 51.93 157 GLU B N 1
ATOM 3079 C CA . GLU B 2 49 ? 27.134 2.867 44.771 1.00 55.57 157 GLU B CA 1
ATOM 3080 C C . GLU B 2 49 ? 25.798 3.329 45.338 1.00 52.80 157 GLU B C 1
ATOM 3081 O O . GLU B 2 49 ? 25.744 4.339 46.049 1.00 52.36 157 GLU B O 1
ATOM 3093 N N . LEU B 2 50 ? 24.717 2.608 45.034 1.00 52.74 158 LEU B N 1
ATOM 3094 C CA . LEU B 2 50 ? 23.400 2.996 45.524 1.00 48.82 158 LEU B CA 1
ATOM 3095 C C . LEU B 2 50 ? 23.308 2.930 47.042 1.00 50.61 158 LEU B C 1
ATOM 3096 O O . LEU B 2 50 ? 22.381 3.508 47.619 1.00 49.10 158 LEU B O 1
ATOM 3112 N N . GLN B 2 51 ? 24.238 2.232 47.699 1.00 47.36 159 GLN B N 1
ATOM 3113 C CA . GLN B 2 51 ? 24.272 2.232 49.155 1.00 49.45 159 GLN B CA 1
ATOM 3114 C C . GLN B 2 51 ? 24.779 3.553 49.711 1.00 50.60 159 GLN B C 1
ATOM 3115 O O . GLN B 2 51 ? 24.568 3.837 50.894 1.00 50.29 159 GLN B O 1
ATOM 3129 N N . LYS B 2 52 ? 25.444 4.358 48.885 1.00 54.27 160 LYS B N 1
ATOM 3130 C CA . LYS B 2 52 ? 25.971 5.654 49.288 1.00 60.45 160 LYS B CA 1
ATOM 3131 C C . LYS B 2 52 ? 25.136 6.815 48.766 1.00 56.24 160 LYS B C 1
ATOM 3132 O O . LYS B 2 52 ? 24.902 7.780 49.499 1.00 54.34 160 LYS B O 1
ATOM 3151 N N . GLN B 2 53 ? 24.674 6.742 47.521 1.00 57.02 161 GLN B N 1
ATOM 3152 C CA . GLN B 2 53 ? 23.981 7.864 46.905 1.00 54.97 161 GLN B CA 1
ATOM 3153 C C . GLN B 2 53 ? 23.265 7.383 45.653 1.00 49.74 161 GLN B C 1
ATOM 3154 O O . GLN B 2 53 ? 23.590 6.333 45.092 1.00 46.39 161 GLN B O 1
ATOM 3168 N N . ALA B 2 54 ? 22.282 8.174 45.227 1.00 46.10 162 ALA B N 1
ATOM 3169 C CA . ALA B 2 54 ? 21.584 7.973 43.966 1.00 48.07 162 ALA B CA 1
ATOM 3170 C C . ALA B 2 54 ? 21.340 9.340 43.346 1.00 48.74 162 ALA B C 1
ATOM 3171 O O . ALA B 2 54 ? 20.959 10.282 44.046 1.00 49.05 162 ALA B O 1
ATOM 3178 N N . THR B 2 55 ? 21.566 9.445 42.037 1.00 47.96 163 THR B N 1
ATOM 3179 C CA . THR B 2 55 ? 21.525 10.734 41.350 1.00 50.25 163 THR B CA 1
ATOM 3180 C C . THR B 2 55 ? 20.963 10.540 39.950 1.00 47.03 163 THR B C 1
ATOM 3181 O O . THR B 2 55 ? 21.527 9.782 39.157 1.00 51.81 163 THR B O 1
ATOM 3192 N N . VAL B 2 56 ? 19.868 11.238 39.643 1.00 44.69 164 VAL B N 1
ATOM 3193 C CA . VAL B 2 56 ? 19.306 11.190 38.300 1.00 45.44 164 VAL B CA 1
ATOM 3194 C C . VAL B 2 56 ? 20.199 11.972 37.348 1.00 48.67 164 VAL B C 1
ATOM 3195 O O . VAL B 2 56 ? 20.651 13.082 37.661 1.00 50.66 164 VAL B O 1
ATOM 3208 N N . ARG B 2 57 ? 20.462 11.393 36.178 1.00 47.99 165 ARG B N 1
ATOM 3209 C CA . ARG B 2 57 ? 21.234 12.078 35.148 1.00 47.67 165 ARG B CA 1
ATOM 3210 C C . ARG B 2 57 ? 20.429 13.255 34.609 1.00 46.95 165 ARG B C 1
ATOM 3211 O O . ARG B 2 57 ? 19.333 13.070 34.070 1.00 42.98 165 ARG B O 1
ATOM 3232 N N . SER B 2 58 ? 20.971 14.468 34.747 1.00 48.35 166 SER B N 1
ATOM 3233 C CA . SER B 2 58 ? 20.246 15.648 34.286 1.00 50.01 166 SER B CA 1
ATOM 3234 C C . SER B 2 58 ? 20.000 15.607 32.783 1.00 48.33 166 SER B C 1
ATOM 3235 O O . SER B 2 58 ? 19.011 16.171 32.300 1.00 52.42 166 SER B O 1
ATOM 3243 N N . SER B 2 59 ? 20.879 14.940 32.029 1.00 46.96 167 SER B N 1
ATOM 3244 C CA . SER B 2 59 ? 20.738 14.897 30.578 1.00 48.21 167 SER B CA 1
ATOM 3245 C C . SER B 2 59 ? 19.620 13.967 30.122 1.00 48.13 167 SER B C 1
ATOM 3246 O O . SER B 2 59 ? 19.193 14.059 28.964 1.00 46.92 167 SER B O 1
ATOM 3254 N N . VAL B 2 60 ? 19.138 13.075 30.998 1.00 47.31 168 VAL B N 1
ATOM 3255 C CA . VAL B 2 60 ? 18.084 12.133 30.631 1.00 48.93 168 VAL B CA 1
ATOM 3256 C C . VAL B 2 60 ? 16.694 12.637 30.995 1.00 46.33 168 VAL B C 1
ATOM 3257 O O . VAL B 2 60 ? 15.699 11.970 30.684 1.00 48.39 168 VAL B O 1
ATOM 3270 N N . LEU B 2 61 ? 16.596 13.806 31.631 1.00 42.50 169 LEU B N 1
ATOM 3271 C CA . LEU B 2 61 ? 15.359 14.200 32.305 1.00 42.37 169 LEU B CA 1
ATOM 3272 C C . LEU B 2 61 ? 14.270 14.601 31.315 1.00 43.61 169 LEU B C 1
ATOM 3273 O O . LEU B 2 61 ? 13.129 14.134 31.417 1.00 42.68 169 LEU B O 1
ATOM 3289 N N . GLU B 2 62 ? 14.591 15.477 30.360 1.00 47.90 170 GLU B N 1
ATOM 3290 C CA . GLU B 2 62 ? 13.584 15.923 29.401 1.00 50.07 170 GLU B CA 1
ATOM 3291 C C . GLU B 2 62 ? 12.980 14.745 28.644 1.00 42.67 170 GLU B C 1
ATOM 3292 O O . GLU B 2 62 ? 11.755 14.587 28.589 1.00 43.75 170 GLU B O 1
ATOM 3304 N N . VAL B 2 63 ? 13.830 13.906 28.049 1.00 39.63 171 VAL B N 1
ATOM 3305 C CA . VAL B 2 63 ? 13.336 12.759 27.293 1.00 37.00 171 VAL B CA 1
ATOM 3306 C C . VAL B 2 63 ? 12.566 11.812 28.203 1.00 38.86 171 VAL B C 1
ATOM 3307 O O . VAL B 2 63 ? 11.511 11.287 27.828 1.00 41.85 171 VAL B O 1
ATOM 3320 N N . LEU B 2 64 ? 13.077 11.582 29.414 1.00 40.12 172 LEU B N 1
ATOM 3321 C CA . LEU B 2 64 ? 12.408 10.672 30.339 1.00 41.17 172 LEU B CA 1
ATOM 3322 C C . LEU B 2 64 ? 10.986 11.131 30.636 1.00 42.96 172 LEU B C 1
ATOM 3323 O O . LEU B 2 64 ? 10.057 10.315 30.676 1.00 40.19 172 LEU B O 1
ATOM 3339 N N . LEU B 2 65 ? 10.795 12.434 30.846 1.00 43.70 173 LEU B N 1
ATOM 3340 C CA . LEU B 2 65 ? 9.464 12.939 31.159 1.00 43.32 173 LEU B CA 1
ATOM 3341 C C . LEU B 2 65 ? 8.526 12.813 29.964 1.00 44.15 173 LEU B C 1
ATOM 3342 O O . LEU B 2 65 ? 7.342 12.497 30.132 1.00 43.09 173 LEU B O 1
ATOM 3358 N N . GLU B 2 66 ? 9.028 13.052 28.750 1.00 41.50 174 GLU B N 1
ATOM 3359 C CA . GLU B 2 66 ? 8.185 12.866 27.572 1.00 41.59 174 GLU B CA 1
ATOM 3360 C C . GLU B 2 66 ? 7.762 11.410 27.423 1.00 41.82 174 GLU B C 1
ATOM 3361 O O . GLU B 2 66 ? 6.653 11.131 26.952 1.00 38.85 174 GLU B O 1
ATOM 3373 N N . ILE B 2 67 ? 8.622 10.471 27.822 1.00 40.11 175 ILE B N 1
ATOM 3374 C CA . ILE B 2 67 ? 8.254 9.062 27.748 1.00 38.44 175 ILE B CA 1
ATOM 3375 C C . ILE B 2 67 ? 7.133 8.749 28.732 1.00 40.09 175 ILE B C 1
ATOM 3376 O O . ILE B 2 67 ? 6.219 7.974 28.424 1.00 39.36 175 ILE B O 1
ATOM 3392 N N . THR B 2 68 ? 7.178 9.345 29.928 1.00 41.12 176 THR B N 1
ATOM 3393 C CA . THR B 2 68 ? 6.172 9.031 30.937 1.00 40.46 176 THR B CA 1
ATOM 3394 C C . THR B 2 68 ? 4.808 9.611 30.580 1.00 42.07 176 THR B C 1
ATOM 3395 O O . THR B 2 68 ? 3.780 9.038 30.957 1.00 43.77 176 THR B O 1
ATOM 3406 N N . LYS B 2 69 ? 4.770 10.737 29.863 1.00 42.71 177 LYS B N 1
ATOM 3407 C CA . LYS B 2 69 ? 3.483 11.308 29.480 1.00 41.98 177 LYS B CA 1
ATOM 3408 C C . LYS B 2 69 ? 2.769 10.435 28.455 1.00 41.36 177 LYS B C 1
ATOM 3409 O O . LYS B 2 69 ? 1.535 10.378 28.440 1.00 43.78 177 LYS B O 1
ATOM 3428 N N . TYR B 2 70 ? 3.525 9.749 27.603 1.00 38.84 178 TYR B N 1
ATOM 3429 C CA . TYR B 2 70 ? 2.970 8.969 26.505 1.00 41.69 178 TYR B CA 1
ATOM 3430 C C . TYR B 2 70 ? 2.887 7.482 26.808 1.00 37.49 178 TYR B C 1
ATOM 3431 O O . TYR B 2 70 ? 1.965 6.817 26.327 1.00 38.00 178 TYR B O 1
ATOM 3449 N N . SER B 2 71 ? 3.809 6.948 27.606 1.00 38.23 179 SER B N 1
ATOM 3450 C CA . SER B 2 71 ? 3.941 5.514 27.804 1.00 37.24 179 SER B CA 1
ATOM 3451 C C . SER B 2 71 ? 3.843 5.152 29.278 1.00 39.02 179 SER B C 1
ATOM 3452 O O . SER B 2 71 ? 4.389 5.848 30.140 1.00 41.17 179 SER B O 1
ATOM 3460 N N . ASP B 2 72 ? 3.147 4.054 29.551 1.00 35.46 180 ASP B N 1
ATOM 3461 C CA . ASP B 2 72 ? 3.211 3.413 30.857 1.00 37.75 180 ASP B CA 1
ATOM 3462 C C . ASP B 2 72 ? 4.626 2.902 31.105 1.00 39.95 180 ASP B C 1
ATOM 3463 O O . ASP B 2 72 ? 5.118 2.037 30.373 1.00 43.05 180 ASP B O 1
ATOM 3472 N N . LEU B 2 73 ? 5.284 3.435 32.134 1.00 35.63 181 LEU B N 1
ATOM 3473 C CA . LEU B 2 73 ? 6.697 3.183 32.376 1.00 35.18 181 LEU B CA 1
ATOM 3474 C C . LEU B 2 73 ? 6.899 2.451 33.694 1.00 35.37 181 LEU B C 1
ATOM 3475 O O . LEU B 2 73 ? 6.243 2.756 34.696 1.00 33.94 181 LEU B O 1
ATOM 3491 N N . TYR B 2 74 ? 7.828 1.496 33.684 1.00 34.16 182 TYR B N 1
ATOM 3492 C CA . TYR B 2 74 ? 8.223 0.752 34.873 1.00 36.56 182 TYR B CA 1
ATOM 3493 C C . TYR B 2 74 ? 9.739 0.782 34.980 1.00 32.90 182 TYR B C 1
ATOM 3494 O O . TYR B 2 74 ? 10.435 0.261 34.102 1.00 36.18 182 TYR B O 1
ATOM 3512 N N . LEU B 2 75 ? 10.245 1.397 36.042 1.00 29.60 183 LEU B N 1
ATOM 3513 C CA . LEU B 2 75 ? 11.671 1.405 36.325 1.00 35.93 183 LEU B CA 1
ATOM 3514 C C . LEU B 2 75 ? 12.012 0.263 37.275 1.00 36.96 183 LEU B C 1
ATOM 3515 O O . LEU B 2 75 ? 11.218 -0.108 38.141 1.00 36.20 183 LEU B O 1
ATOM 3531 N N . MET B 2 76 ? 13.208 -0.295 37.104 1.00 35.35 184 MET B N 1
ATOM 3532 C CA . MET B 2 76 ? 13.598 -1.480 37.854 1.00 37.27 184 MET B CA 1
ATOM 3533 C C . MET B 2 76 ? 15.108 -1.497 38.020 1.00 39.07 184 MET B C 1
ATOM 3534 O O . MET B 2 76 ? 15.845 -1.012 37.158 1.00 39.84 184 MET B O 1
ATOM 3548 N N . GLU B 2 77 ? 15.569 -2.052 39.139 1.00 36.14 185 GLU B N 1
ATOM 3549 C CA . GLU B 2 77 ? 17.006 -2.129 39.343 1.00 36.94 185 GLU B CA 1
ATOM 3550 C C . GLU B 2 77 ? 17.348 -3.156 40.409 1.00 36.84 185 GLU B C 1
ATOM 3551 O O . GLU B 2 77 ? 16.576 -3.395 41.342 1.00 37.58 185 GLU B O 1
ATOM 3563 N N . ARG B 2 78 ? 18.525 -3.753 40.249 1.00 38.55 186 ARG B N 1
ATOM 3564 C CA . ARG B 2 78 ? 19.090 -4.644 41.252 1.00 42.16 186 ARG B CA 1
ATOM 3565 C C . ARG B 2 78 ? 19.724 -3.823 42.368 1.00 39.26 186 ARG B C 1
ATOM 3566 O O . ARG B 2 78 ? 20.556 -2.947 42.110 1.00 40.25 186 ARG B O 1
ATOM 3587 N N . VAL B 2 79 ? 19.324 -4.103 43.609 1.00 38.73 187 VAL B N 1
ATOM 3588 C CA . VAL B 2 79 ? 19.843 -3.407 44.777 1.00 35.08 187 VAL B CA 1
ATOM 3589 C C . VAL B 2 79 ? 20.285 -4.439 45.805 1.00 42.72 187 VAL B C 1
ATOM 3590 O O . VAL B 2 79 ? 19.929 -5.618 45.733 1.00 43.58 187 VAL B O 1
ATOM 3603 N N . LEU B 2 80 ? 21.067 -3.971 46.780 1.00 45.23 188 LEU B N 1
ATOM 3604 C CA . LEU B 2 80 ? 21.666 -4.838 47.783 1.00 49.14 188 LEU B CA 1
ATOM 3605 C C . LEU B 2 80 ? 21.014 -4.740 49.155 1.00 48.67 188 LEU B C 1
ATOM 3606 O O . LEU B 2 80 ? 21.301 -5.583 50.014 1.00 47.02 188 LEU B O 1
ATOM 3622 N N . ASP B 2 81 ? 20.162 -3.747 49.395 1.00 44.91 189 ASP B N 1
ATOM 3623 C CA . ASP B 2 81 ? 19.541 -3.587 50.704 1.00 46.94 189 ASP B CA 1
ATOM 3624 C C . ASP B 2 81 ? 18.354 -2.641 50.576 1.00 44.86 189 ASP B C 1
ATOM 3625 O O . ASP B 2 81 ? 18.096 -2.075 49.510 1.00 39.51 189 ASP B O 1
ATOM 3634 N N . ASP B 2 82 ? 17.633 -2.468 51.688 1.00 50.93 190 ASP B N 1
ATOM 3635 C CA . ASP B 2 82 ? 16.430 -1.642 51.679 1.00 50.87 190 ASP B CA 1
ATOM 3636 C C . ASP B 2 82 ? 16.769 -0.159 51.604 1.00 48.04 190 ASP B C 1
ATOM 3637 O O . ASP B 2 82 ? 16.058 0.613 50.949 1.00 47.22 190 ASP B O 1
ATOM 3646 N N . GLU B 2 83 ? 17.842 0.264 52.276 1.00 46.97 191 GLU B N 1
ATOM 3647 C CA . GLU B 2 83 ? 18.200 1.679 52.270 1.00 51.66 191 GLU B CA 1
ATOM 3648 C C . GLU B 2 83 ? 18.517 2.167 50.862 1.00 49.72 191 GLU B C 1
ATOM 3649 O O . GLU B 2 83 ? 18.281 3.338 50.544 1.00 46.99 191 GLU B O 1
ATOM 3661 N N . SER B 2 84 ? 19.051 1.290 50.007 1.00 49.91 192 SER B N 1
ATOM 3662 C CA . SER B 2 84 ? 19.303 1.673 48.623 1.00 46.17 192 SER B CA 1
ATOM 3663 C C . SER B 2 84 ? 18.002 1.996 47.899 1.00 44.32 192 SER B C 1
ATOM 3664 O O . SER B 2 84 ? 17.945 2.936 47.097 1.00 46.45 192 SER B O 1
ATOM 3672 N N . GLU B 2 85 ? 16.947 1.221 48.161 1.00 41.67 193 GLU B N 1
ATOM 3673 C CA . GLU B 2 85 ? 15.649 1.514 47.562 1.00 40.41 193 GLU B CA 1
ATOM 3674 C C . GLU B 2 85 ? 15.195 2.924 47.915 1.00 43.11 193 GLU B C 1
ATOM 3675 O O . GLU B 2 85 ? 14.770 3.691 47.044 1.00 42.29 193 GLU B O 1
ATOM 3687 N N . ALA B 2 86 ? 15.276 3.282 49.199 1.00 45.58 194 ALA B N 1
ATOM 3688 C CA . ALA B 2 86 ? 14.859 4.615 49.620 1.00 49.57 194 ALA B CA 1
ATOM 3689 C C . ALA B 2 86 ? 15.688 5.692 48.934 1.00 47.14 194 ALA B C 1
ATOM 3690 O O . ALA B 2 86 ? 15.145 6.699 48.462 1.00 43.77 194 ALA B O 1
ATOM 3697 N N . LYS B 2 87 ? 17.007 5.500 48.869 1.00 43.55 195 LYS B N 1
ATOM 3698 C CA . LYS B 2 87 ? 17.861 6.482 48.211 1.00 46.66 195 LYS B CA 1
ATOM 3699 C C . LYS B 2 87 ? 17.470 6.656 46.750 1.00 46.05 195 LYS B C 1
ATOM 3700 O O . LYS B 2 87 ? 17.478 7.776 46.225 1.00 47.92 195 LYS B O 1
ATOM 3719 N N . VAL B 2 88 ? 17.114 5.560 46.078 1.00 46.85 196 VAL B N 1
ATOM 3720 C CA . VAL B 2 88 ? 16.698 5.643 44.682 1.00 41.49 196 VAL B CA 1
ATOM 3721 C C . VAL B 2 88 ? 15.403 6.438 44.561 1.00 42.28 196 VAL B C 1
ATOM 3722 O O . VAL B 2 88 ? 15.289 7.350 43.733 1.00 43.67 196 VAL B O 1
ATOM 3735 N N . LEU B 2 89 ? 14.407 6.102 45.382 1.00 40.56 197 LEU B N 1
ATOM 3736 C CA . LEU B 2 89 ? 13.117 6.777 45.288 1.00 41.62 197 LEU B CA 1
ATOM 3737 C C . LEU B 2 89 ? 13.250 8.267 45.578 1.00 42.09 197 LEU B C 1
ATOM 3738 O O . LEU B 2 89 ? 12.588 9.093 44.938 1.00 41.25 197 LEU B O 1
ATOM 3754 N N . GLN B 2 90 ? 14.098 8.632 46.542 1.00 47.88 198 GLN B N 1
ATOM 3755 C CA . GLN B 2 90 ? 14.302 10.046 46.838 1.00 49.81 198 GLN B CA 1
ATOM 3756 C C . GL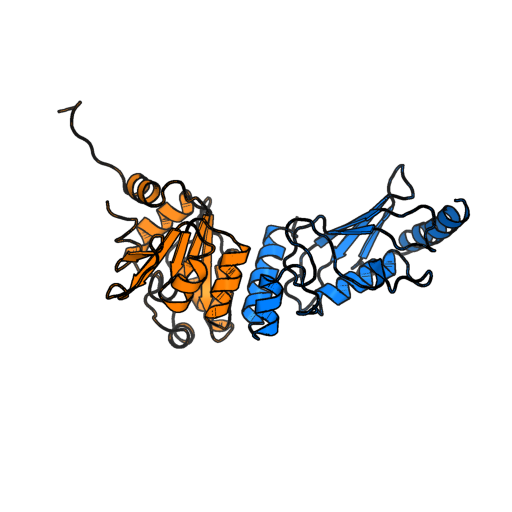N B 2 90 ? 15.032 10.751 45.703 1.00 47.41 198 GLN B C 1
ATOM 3757 O O . GLN B 2 90 ? 14.795 11.939 45.458 1.00 48.47 198 GLN B O 1
ATOM 3771 N N . ALA B 2 91 ? 15.920 10.042 45.002 1.00 45.17 199 ALA B N 1
ATOM 3772 C CA . ALA B 2 91 ? 16.592 10.634 43.850 1.00 45.40 199 ALA B CA 1
ATOM 3773 C C . ALA B 2 91 ? 15.600 10.910 42.726 1.00 47.41 199 ALA B C 1
ATOM 3774 O O . ALA B 2 91 ? 15.597 12.000 42.141 1.00 47.10 199 ALA B O 1
ATOM 3781 N N . LEU B 2 92 ? 14.749 9.930 42.408 1.00 44.80 200 LEU B N 1
ATOM 3782 C CA . LEU B 2 92 ? 13.751 10.134 41.363 1.00 42.82 200 LEU B CA 1
ATOM 3783 C C . LEU B 2 92 ? 12.841 11.304 41.705 1.00 44.70 200 LEU B C 1
ATOM 3784 O O . LEU B 2 92 ? 12.453 12.082 40.827 1.00 45.14 200 LEU B O 1
ATOM 3800 N N . GLU B 2 93 ? 12.492 11.445 42.983 1.00 48.03 201 GLU B N 1
ATOM 3801 C CA . GLU B 2 93 ? 11.645 12.555 43.393 1.00 52.28 201 GLU B CA 1
ATOM 3802 C C . GLU B 2 93 ? 12.407 13.874 43.363 1.00 50.56 201 GLU B C 1
ATOM 3803 O O . GLU B 2 93 ? 11.837 14.918 43.022 1.00 47.23 201 GLU B O 1
ATOM 3815 N N . ASN B 2 94 ? 13.691 13.853 43.731 1.00 52.73 202 ASN B N 1
ATOM 3816 C CA . ASN B 2 94 ? 14.492 15.070 43.670 1.00 56.02 202 ASN B CA 1
ATOM 3817 C C . ASN B 2 94 ? 14.512 15.658 42.266 1.00 55.80 202 ASN B C 1
ATOM 3818 O O . ASN B 2 94 ? 14.540 16.884 42.106 1.00 57.62 202 ASN B O 1
ATOM 3829 N N . ALA B 2 95 ? 14.500 14.809 41.241 1.00 53.99 203 ALA B N 1
ATOM 3830 C CA . ALA B 2 95 ? 14.529 15.256 39.857 1.00 52.78 203 ALA B CA 1
ATOM 3831 C C . ALA B 2 95 ? 13.139 15.482 39.277 1.00 51.63 203 ALA B C 1
ATOM 3832 O O . ALA B 2 95 ? 13.026 15.829 38.097 1.00 52.33 203 ALA B O 1
ATOM 3839 N N . GLY B 2 96 ? 12.086 15.298 40.071 1.00 49.64 204 GLY B N 1
ATOM 3840 C CA . GLY B 2 96 ? 10.736 15.488 39.577 1.00 51.65 204 GLY B CA 1
ATOM 3841 C C . GLY B 2 96 ? 10.292 14.444 38.579 1.00 49.48 204 GLY B C 1
ATOM 3842 O O . GLY B 2 96 ? 9.488 14.745 37.691 1.00 44.78 204 GLY B O 1
ATOM 3846 N N . VAL B 2 97 ? 10.790 13.211 38.707 1.00 47.04 205 VAL B N 1
ATOM 3847 C CA . VAL B 2 97 ? 10.479 12.182 37.720 1.00 47.27 205 VAL B CA 1
ATOM 3848 C C . VAL B 2 97 ? 9.040 11.702 37.866 1.00 45.19 205 VAL B C 1
ATOM 3849 O O . VAL B 2 97 ? 8.442 11.221 36.896 1.00 45.35 205 VAL B O 1
ATOM 3862 N N . PHE B 2 98 ? 8.462 11.819 39.060 1.00 44.99 206 PHE B N 1
ATOM 3863 C CA . PHE B 2 98 ? 7.073 11.443 39.296 1.00 41.59 206 PHE B CA 1
ATOM 3864 C C . PHE B 2 98 ? 6.182 12.653 39.043 1.00 45.06 206 PHE B C 1
ATOM 3865 O O . PHE B 2 98 ? 6.389 13.717 39.637 1.00 48.05 206 PHE B O 1
ATOM 3882 N N . THR B 2 99 ? 5.196 12.489 38.164 1.00 45.67 207 THR B N 1
ATOM 3883 C CA . THR B 2 99 ? 4.292 13.567 37.799 1.00 45.09 207 THR B CA 1
ATOM 3884 C C . THR B 2 99 ? 2.882 13.015 37.668 1.00 50.39 207 THR B C 1
ATOM 3885 O O . THR B 2 99 ? 2.686 11.831 37.379 1.00 47.34 207 THR B O 1
ATOM 3896 N N . SER B 2 100 ? 1.898 13.883 37.888 1.00 52.90 208 SER B N 1
ATOM 3897 C CA . SER B 2 100 ? 0.511 13.523 37.626 1.00 49.37 208 SER B CA 1
ATOM 3898 C C . SER B 2 100 ? 0.331 13.313 36.128 1.00 50.45 208 SER B C 1
ATOM 3899 O O . SER B 2 100 ? 0.608 14.215 35.330 1.00 51.29 208 SER B O 1
ATOM 3907 N N . GLY B 2 101 ? -0.127 12.124 35.746 1.00 52.59 209 GLY B N 1
ATOM 3908 C CA . GLY B 2 101 ? -0.196 11.746 34.353 1.00 54.01 209 GLY B CA 1
ATOM 3909 C C . GLY B 2 101 ? 1.025 11.018 33.840 1.00 50.36 209 GLY B C 1
ATOM 3910 O O . GLY B 2 101 ? 1.037 10.608 32.671 1.00 52.08 209 GLY B O 1
ATOM 3914 N N . GLY B 2 102 ? 2.048 10.843 34.671 1.00 44.87 210 GLY B N 1
ATOM 3915 C CA . GLY B 2 102 ? 3.247 10.138 34.272 1.00 43.90 210 GLY B CA 1
ATOM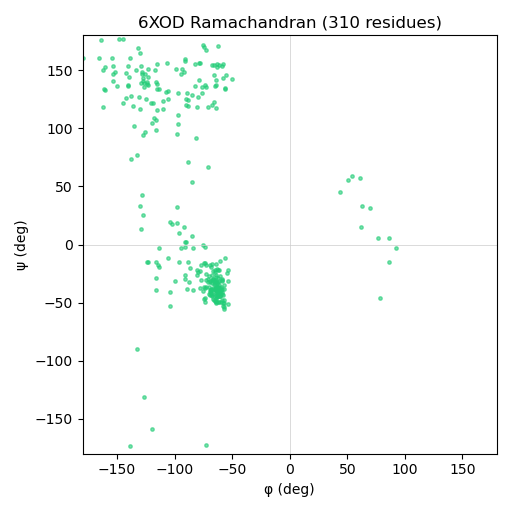 3916 C C . GLY B 2 102 ? 3.594 9.012 35.222 1.00 43.55 210 GLY B C 1
ATOM 3917 O O . GLY B 2 102 ? 2.731 8.205 35.581 1.00 43.48 210 GLY B O 1
ATOM 3921 N N . LEU B 2 103 ? 4.853 8.961 35.650 1.00 40.90 211 LEU B N 1
ATOM 3922 C CA . LEU B 2 103 ? 5.340 7.857 36.463 1.00 39.45 211 LEU B CA 1
ATOM 3923 C C . LEU B 2 103 ? 4.912 8.019 37.915 1.00 39.54 211 LEU B C 1
ATOM 3924 O O . LEU B 2 103 ? 4.903 9.128 38.456 1.00 39.15 211 LEU B O 1
ATOM 3940 N N . VAL B 2 104 ? 4.564 6.898 38.543 1.00 43.28 212 VAL B N 1
ATOM 3941 C CA . VAL B 2 104 ? 4.208 6.852 39.954 1.00 42.11 212 VAL B CA 1
ATOM 3942 C C . VAL B 2 104 ? 5.253 6.020 40.686 1.00 42.87 212 VAL B C 1
ATOM 3943 O O . VAL B 2 104 ? 5.922 5.161 40.106 1.00 40.74 212 VAL B O 1
ATOM 3956 N N . LYS B 2 105 ? 5.384 6.283 41.991 1.00 44.24 213 LYS B N 1
ATOM 3957 C CA . LYS B 2 105 ? 6.399 5.600 42.787 1.00 46.88 213 LYS B CA 1
ATOM 3958 C C . LYS B 2 105 ? 6.141 4.103 42.871 1.00 40.84 213 LYS B C 1
ATOM 3959 O O . LYS B 2 105 ? 7.085 3.319 43.027 1.00 41.32 213 LYS B O 1
ATOM 3978 N N . ASP B 2 106 ? 4.879 3.685 42.774 1.00 37.88 214 ASP 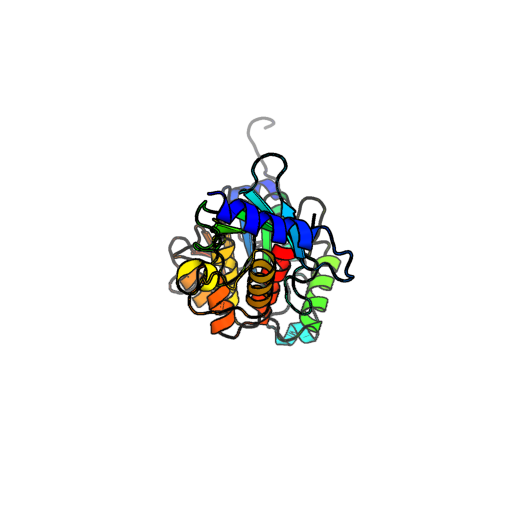B N 1
ATOM 3979 C CA . ASP B 2 106 ? 4.555 2.266 42.851 1.00 40.03 214 ASP B CA 1
ATOM 3980 C C . ASP B 2 106 ? 5.124 1.472 41.683 1.00 41.76 214 ASP B C 1
ATOM 3981 O O . ASP B 2 106 ? 5.293 0.254 41.803 1.00 39.61 214 ASP B O 1
ATOM 3990 N N . LYS B 2 107 ? 5.422 2.126 40.560 1.00 36.82 215 LYS B N 1
ATOM 3991 C CA . LYS B 2 107 ? 5.934 1.448 39.375 1.00 38.52 215 LYS B CA 1
ATOM 3992 C C . LYS B 2 107 ? 7.453 1.536 39.274 1.00 37.79 215 LYS B C 1
ATOM 3993 O O . LYS B 2 107 ? 8.008 1.587 38.171 1.00 38.26 215 LYS B O 1
ATOM 4012 N N . VAL B 2 108 ? 8.134 1.554 40.417 1.00 36.39 216 VAL B N 1
ATOM 4013 C CA . VAL B 2 108 ? 9.582 1.416 40.494 1.00 36.34 216 VAL B CA 1
ATOM 4014 C C . VAL B 2 108 ? 9.863 0.118 41.236 1.00 39.17 216 VAL B C 1
ATOM 4015 O O . VAL B 2 108 ? 9.514 -0.016 42.417 1.00 38.48 216 VAL B O 1
ATOM 4028 N N . LEU B 2 109 ? 10.487 -0.833 40.548 1.00 37.51 217 LEU B N 1
ATOM 4029 C CA . LEU B 2 109 ? 10.678 -2.183 41.052 1.00 36.93 217 LEU B CA 1
ATOM 4030 C C . LEU B 2 109 ? 12.131 -2.408 41.446 1.00 38.18 217 LEU B C 1
ATOM 4031 O O . LEU B 2 109 ? 13.046 -1.738 40.961 1.00 37.87 217 LEU B O 1
ATOM 4047 N N . PHE B 2 110 ? 12.333 -3.373 42.340 1.00 40.57 218 PHE B N 1
ATOM 4048 C CA . PHE B 2 110 ? 13.651 -3.681 42.871 1.00 39.70 218 PHE B CA 1
ATOM 4049 C C . PHE B 2 110 ? 13.816 -5.187 42.975 1.00 38.20 218 PHE B C 1
ATOM 4050 O O . PHE B 2 110 ? 12.861 -5.904 43.285 1.00 37.89 218 PHE B O 1
ATOM 4067 N N . CYS B 2 111 ? 15.034 -5.659 42.721 1.00 38.89 219 CYS B N 1
ATOM 4068 C CA . CYS B 2 111 ? 15.337 -7.081 42.784 1.00 39.94 219 CYS B CA 1
ATOM 4069 C C . CYS B 2 111 ? 16.759 -7.251 43.305 1.00 42.43 219 CYS B C 1
ATOM 4070 O O . CYS B 2 111 ? 17.472 -6.276 43.560 1.00 41.55 219 CYS B O 1
ATOM 4078 N N . SER B 2 112 ? 17.163 -8.508 43.479 1.00 41.65 220 SER B N 1
ATOM 4079 C CA . SER B 2 112 ? 18.493 -8.835 43.973 1.00 42.29 220 SER B CA 1
ATOM 4080 C C . SER B 2 112 ? 19.356 -9.549 42.941 1.00 38.69 220 SER B C 1
ATOM 4081 O O . SER B 2 112 ? 20.528 -9.817 43.219 1.00 38.54 220 SER B O 1
ATOM 4089 N N . THR B 2 113 ? 18.822 -9.854 41.760 1.00 44.26 221 THR B N 1
ATOM 4090 C CA . THR B 2 113 ? 19.574 -10.548 40.726 1.00 46.15 221 THR B CA 1
ATOM 4091 C C . THR B 2 113 ? 19.373 -9.855 39.386 1.00 47.01 221 THR B C 1
ATOM 4092 O O . THR B 2 113 ? 18.326 -9.257 39.126 1.00 41.98 221 THR B O 1
ATOM 4103 N N . GLU B 2 114 ? 20.401 -9.940 38.537 1.00 49.62 222 GLU B N 1
ATOM 4104 C CA . GLU B 2 114 ? 20.298 -9.400 37.186 1.00 46.97 222 GLU B CA 1
ATOM 4105 C C . GLU B 2 114 ? 19.163 -10.064 36.419 1.00 45.44 222 GLU B C 1
ATOM 4106 O O . GLU B 2 114 ? 18.321 -9.387 35.817 1.00 47.00 222 GLU B O 1
ATOM 4118 N N . ILE B 2 115 ? 19.125 -11.398 36.430 1.00 46.20 223 ILE B N 1
ATOM 4119 C CA . ILE B 2 115 ? 18.108 -12.120 35.677 1.00 47.85 223 ILE B CA 1
ATOM 4120 C C . ILE B 2 115 ? 16.717 -11.891 36.251 1.00 43.56 223 ILE B C 1
ATOM 4121 O O . ILE B 2 115 ? 15.719 -12.149 35.568 1.00 39.84 223 ILE B O 1
ATOM 4137 N N . GLY B 2 116 ? 16.617 -11.400 37.486 1.00 44.02 224 GLY B N 1
ATOM 4138 C CA . GLY B 2 116 ? 15.316 -11.032 38.015 1.00 38.75 224 GLY B CA 1
ATOM 4139 C C . GLY B 2 116 ? 14.621 -9.981 37.174 1.00 39.72 224 GLY B C 1
ATOM 4140 O O . GLY B 2 116 ? 13.390 -9.965 37.086 1.00 41.07 224 GLY B O 1
ATOM 4144 N N . ARG B 2 117 ? 15.393 -9.095 36.539 1.00 36.86 225 ARG B N 1
ATOM 4145 C CA . ARG B 2 117 ? 14.793 -8.093 35.666 1.00 36.77 225 ARG B CA 1
ATOM 4146 C C . ARG B 2 117 ? 14.069 -8.748 34.499 1.00 38.58 225 ARG B C 1
ATOM 4147 O O . ARG B 2 117 ? 13.020 -8.264 34.060 1.00 41.42 225 ARG B O 1
ATOM 4168 N N . THR B 2 118 ? 14.614 -9.849 33.978 1.00 39.58 226 THR B N 1
ATOM 4169 C CA . THR B 2 118 ? 13.943 -10.536 32.882 1.00 40.98 226 THR B CA 1
ATOM 4170 C C . THR B 2 118 ? 12.580 -11.058 33.315 1.00 39.41 226 THR B C 1
ATOM 4171 O O . THR B 2 118 ? 11.649 -11.114 32.503 1.00 39.03 226 THR B O 1
ATOM 4182 N N . SER B 2 119 ? 12.440 -11.436 34.588 1.00 40.54 227 SER B N 1
ATOM 4183 C CA . SER B 2 119 ? 11.140 -11.870 35.087 1.00 40.42 227 SER B CA 1
ATOM 4184 C C . SER B 2 119 ? 10.160 -10.704 35.160 1.00 36.93 227 SER B C 1
ATOM 4185 O O . SER B 2 119 ? 8.989 -10.849 34.789 1.00 36.51 227 SER B O 1
ATOM 4193 N N . PHE B 2 120 ? 10.614 -9.545 35.644 1.00 36.64 228 PHE B N 1
ATOM 4194 C CA . PHE B 2 120 ? 9.778 -8.349 35.611 1.00 35.23 228 PHE B CA 1
ATOM 4195 C C . PHE B 2 120 ? 9.268 -8.079 34.200 1.00 36.56 228 PHE B C 1
ATOM 4196 O O . PHE B 2 120 ? 8.067 -7.889 33.982 1.00 37.56 228 PHE B O 1
ATOM 4213 N N . VAL B 2 121 ? 10.182 -8.052 33.227 1.00 38.68 229 VAL B N 1
ATOM 4214 C CA . VAL B 2 121 ? 9.829 -7.619 31.878 1.00 35.27 229 VAL B CA 1
ATOM 4215 C C . VAL B 2 1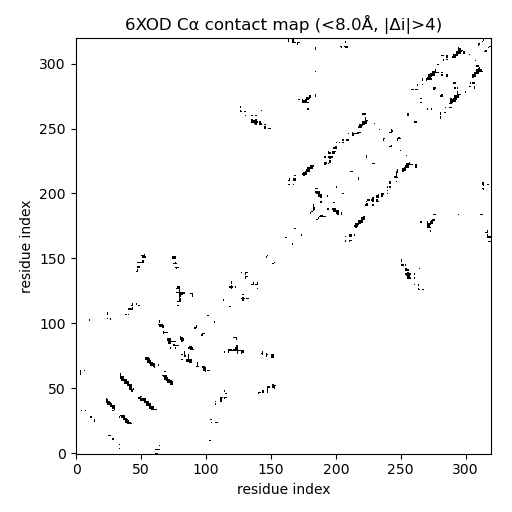21 ? 8.880 -8.612 31.221 1.00 37.70 229 VAL B C 1
ATOM 4216 O O . VAL B 2 121 ? 7.896 -8.218 30.583 1.00 39.34 229 VAL B O 1
ATOM 4229 N N . ARG B 2 122 ? 9.160 -9.911 31.351 1.00 38.26 230 ARG B N 1
ATOM 4230 C CA . ARG B 2 122 ? 8.306 -10.909 30.715 1.00 40.25 230 ARG B CA 1
ATOM 4231 C C . ARG B 2 122 ? 6.904 -10.901 31.307 1.00 39.97 230 ARG B C 1
ATOM 4232 O O . ARG B 2 122 ? 5.932 -11.209 30.608 1.00 38.23 230 ARG B O 1
ATOM 4253 N N . GLN B 2 123 ? 6.779 -10.563 32.591 1.00 43.31 231 GLN B N 1
ATOM 4254 C CA . GLN B 2 123 ? 5.458 -10.411 33.191 1.00 42.59 231 GLN B CA 1
ATOM 4255 C C . GLN B 2 123 ? 4.760 -9.168 32.658 1.00 38.35 231 GLN B C 1
ATOM 4256 O O . GLN B 2 123 ? 3.563 -9.204 32.356 1.00 34.75 231 GLN B O 1
ATOM 4270 N N . LEU B 2 124 ? 5.494 -8.061 32.529 1.00 34.62 232 LEU B N 1
ATOM 4271 C CA . LEU B 2 124 ? 4.892 -6.793 32.138 1.00 35.44 232 LEU B CA 1
ATOM 4272 C C . LEU B 2 124 ? 4.644 -6.693 30.641 1.00 36.96 232 LEU B C 1
ATOM 4273 O O . LEU B 2 124 ? 3.771 -5.922 30.225 1.00 35.80 232 LEU B O 1
ATOM 4289 N N . GLU B 2 125 ? 5.377 -7.451 29.830 1.00 34.98 233 GLU B N 1
ATOM 4290 C CA . GLU B 2 125 ? 5.183 -7.491 28.388 1.00 34.66 233 GLU B CA 1
ATOM 4291 C C . GLU B 2 125 ? 5.156 -6.087 27.781 1.00 34.97 233 GLU B C 1
ATOM 4292 O O . GLU B 2 125 ? 4.199 -5.716 27.093 1.00 34.45 233 GLU B O 1
ATOM 4304 N N . PRO B 2 126 ? 6.189 -5.283 28.012 1.00 34.22 234 PRO B N 1
ATOM 4305 C CA . PRO B 2 126 ? 6.234 -3.950 27.406 1.00 32.78 234 PRO B CA 1
ATOM 4306 C C . PRO B 2 126 ? 6.526 -4.036 25.916 1.00 36.17 234 PRO B C 1
ATOM 4307 O O . PRO B 2 126 ? 6.912 -5.075 25.377 1.00 33.24 234 PRO B O 1
ATOM 4318 N N . ASP B 2 127 ? 6.317 -2.906 25.245 1.00 35.64 235 ASP B N 1
ATOM 4319 C CA . ASP B 2 127 ? 6.769 -2.764 23.868 1.00 36.00 235 ASP B CA 1
ATOM 4320 C C . ASP B 2 127 ? 8.266 -2.506 23.806 1.00 39.39 235 ASP B C 1
ATOM 4321 O O . ASP B 2 127 ? 8.922 -2.903 22.836 1.00 40.83 235 ASP B O 1
ATOM 4330 N N . TRP B 2 128 ? 8.815 -1.853 24.830 1.00 36.50 236 TRP B N 1
ATOM 4331 C CA . TRP B 2 128 ? 10.230 -1.531 24.910 1.00 39.69 236 TRP B CA 1
ATOM 4332 C C . TRP B 2 128 ? 10.791 -1.987 26.247 1.00 35.36 236 TRP B C 1
ATOM 4333 O O . TRP B 2 128 ? 10.147 -1.824 27.287 1.00 34.70 236 TRP B O 1
ATOM 4354 N N . HIS B 2 129 ? 11.995 -2.552 26.215 1.00 38.58 237 HIS B N 1
ATOM 4355 C CA . HIS B 2 129 ? 12.819 -2.687 27.404 1.00 38.87 237 HIS B CA 1
ATOM 4356 C C . HIS B 2 129 ? 14.163 -2.021 27.148 1.00 41.37 237 HIS B C 1
ATOM 4357 O O . HIS B 2 129 ? 14.738 -2.157 26.064 1.00 40.49 237 HIS B O 1
ATOM 4371 N N . ILE B 2 130 ? 14.655 -1.301 28.151 1.00 37.57 238 ILE B N 1
ATOM 4372 C CA . ILE B 2 130 ? 15.919 -0.579 28.073 1.00 36.33 238 ILE B CA 1
ATOM 4373 C C . ILE B 2 130 ? 16.836 -1.153 29.142 1.00 38.65 238 ILE B C 1
ATOM 4374 O O . ILE B 2 130 ? 16.496 -1.138 30.332 1.00 36.92 238 ILE B O 1
ATOM 4390 N N . ASP B 2 131 ? 17.991 -1.663 28.723 1.00 38.94 239 ASP B N 1
ATOM 4391 C CA . ASP B 2 131 ? 18.933 -2.270 29.648 1.00 41.26 239 ASP B CA 1
ATOM 4392 C C . ASP B 2 131 ? 20.348 -2.042 29.132 1.00 41.10 239 ASP B C 1
ATOM 4393 O O . ASP B 2 131 ? 20.557 -1.460 28.063 1.00 37.73 239 ASP B O 1
ATOM 4402 N N . THR B 2 132 ? 21.326 -2.495 29.918 1.00 39.20 240 THR B N 1
ATOM 4403 C CA . THR B 2 132 ? 22.729 -2.456 29.538 1.00 42.67 240 THR B CA 1
ATOM 4404 C C . THR B 2 132 ? 23.382 -3.829 29.565 1.00 41.72 240 THR B C 1
ATOM 4405 O O . THR B 2 132 ? 24.468 -3.990 28.999 1.00 46.49 240 THR B O 1
ATOM 4416 N N . ASN B 2 133 ? 22.754 -4.811 30.201 1.00 44.33 241 ASN B N 1
ATOM 4417 C CA . ASN B 2 133 ? 23.303 -6.159 30.281 1.00 47.19 241 ASN B CA 1
ATOM 4418 C C . ASN B 2 133 ? 23.016 -6.905 28.983 1.00 47.71 241 ASN B C 1
ATOM 4419 O O . ASN B 2 133 ? 21.844 -7.113 28.649 1.00 52.59 241 ASN B O 1
ATOM 4430 N N . PRO B 2 134 ? 24.037 -7.329 28.229 1.00 45.66 242 PRO B N 1
ATOM 4431 C CA . PRO B 2 134 ? 23.753 -7.975 26.938 1.00 48.09 242 PRO B CA 1
ATOM 4432 C C . PRO B 2 134 ? 23.038 -9.307 27.071 1.00 51.22 242 PRO B C 1
ATOM 4433 O O . PRO B 2 134 ? 22.217 -9.641 26.209 1.00 52.93 242 PRO B O 1
ATOM 4444 N N . GLU B 2 135 ? 23.322 -10.083 28.121 1.00 52.05 243 GLU B N 1
ATOM 4445 C CA . GLU B 2 135 ? 22.635 -11.358 28.291 1.00 54.78 243 GLU B CA 1
ATOM 4446 C C . GLU B 2 135 ? 21.146 -11.150 28.530 1.00 50.29 243 GLU B C 1
ATOM 4447 O O . GLU B 2 135 ? 20.330 -11.995 28.144 1.00 49.47 243 GLU B O 1
ATOM 4459 N N . ILE B 2 136 ? 20.773 -10.031 29.154 1.00 47.14 244 ILE B N 1
ATOM 4460 C CA . ILE B 2 136 ? 19.362 -9.738 29.374 1.00 46.51 244 ILE B CA 1
ATOM 4461 C C . ILE B 2 136 ? 18.698 -9.318 28.068 1.00 48.61 244 ILE B C 1
ATOM 4462 O O . ILE B 2 136 ? 17.606 -9.789 27.727 1.00 48.47 244 ILE B O 1
ATOM 4478 N N . SER B 2 137 ? 19.346 -8.423 27.319 1.00 48.70 245 SER B N 1
ATOM 4479 C CA . SER B 2 137 ? 18.790 -8.001 26.039 1.00 48.85 245 SER B CA 1
ATOM 4480 C C . SER B 2 137 ? 18.667 -9.178 25.080 1.00 45.92 245 SER B C 1
ATOM 4481 O O . SER B 2 137 ? 17.647 -9.331 24.400 1.00 45.08 245 SER B O 1
ATOM 4489 N N . THR B 2 138 ? 19.701 -10.019 25.008 1.00 44.57 246 THR B N 1
ATOM 4490 C CA . THR B 2 138 ? 19.632 -11.191 24.142 1.00 51.61 246 THR B CA 1
ATOM 4491 C C . THR B 2 138 ? 18.512 -12.130 24.576 1.00 53.40 246 THR B C 1
ATOM 4492 O O . THR B 2 138 ? 17.765 -12.648 23.737 1.00 52.13 246 THR B O 1
ATOM 4503 N N . GLN B 2 139 ? 18.374 -12.351 25.884 1.00 51.71 247 GLN B N 1
ATOM 4504 C CA . GLN B 2 139 ? 17.360 -13.279 26.369 1.00 54.38 247 GLN B CA 1
ATOM 4505 C C . GLN B 2 139 ? 15.950 -12.758 26.120 1.00 48.49 247 GLN B C 1
ATOM 4506 O O . GLN B 2 139 ? 15.033 -13.552 25.882 1.00 47.18 247 GLN B O 1
ATOM 4520 N N . LEU B 2 140 ? 15.753 -11.441 26.175 1.00 45.26 248 LEU B N 1
ATOM 4521 C CA . LEU B 2 140 ? 14.426 -10.853 26.048 1.00 45.75 248 LEU B CA 1
ATOM 4522 C C . LEU B 2 140 ? 14.030 -10.555 24.607 1.00 46.07 248 LEU B C 1
ATOM 4523 O O . LEU B 2 140 ? 12.845 -10.320 24.349 1.00 46.13 248 LEU B O 1
ATOM 4539 N N . ALA B 2 141 ? 14.978 -10.559 23.665 1.00 44.45 249 ALA B N 1
ATOM 4540 C CA . ALA B 2 141 ? 14.628 -10.280 22.275 1.00 44.16 249 ALA B CA 1
ATOM 4541 C C . ALA B 2 141 ? 13.635 -11.300 21.736 1.00 43.91 249 ALA B C 1
ATOM 4542 O O . ALA B 2 141 ? 12.857 -10.991 20.826 1.00 45.48 249 ALA B O 1
ATOM 4549 N N . ARG B 2 142 ? 13.649 -12.517 22.280 1.00 45.32 250 ARG B N 1
ATOM 4550 C CA . ARG B 2 142 ? 12.687 -13.536 21.881 1.00 47.48 250 ARG B CA 1
ATOM 4551 C C . ARG B 2 142 ? 11.264 -13.178 22.287 1.00 44.08 250 ARG B C 1
ATOM 4552 O O . ARG B 2 142 ? 10.316 -13.684 21.678 1.00 45.94 250 ARG B O 1
ATOM 4573 N N . PHE B 2 143 ? 11.094 -12.318 23.291 1.00 41.51 251 PHE B N 1
ATOM 4574 C CA . PHE B 2 143 ? 9.785 -12.034 23.860 1.00 42.70 251 PHE B CA 1
ATOM 4575 C C . PHE B 2 143 ? 9.324 -10.597 23.685 1.00 40.02 251 PHE B C 1
ATOM 4576 O O . PHE B 2 143 ? 8.116 -10.362 23.632 1.00 38.66 251 PHE B O 1
ATOM 4593 N N . ILE B 2 144 ? 10.238 -9.635 23.605 1.00 41.64 252 ILE B N 1
ATOM 4594 C CA . ILE B 2 144 ? 9.900 -8.216 23.630 1.00 41.52 252 ILE B CA 1
ATOM 4595 C C . ILE B 2 144 ? 10.053 -7.655 22.225 1.00 40.44 252 ILE B C 1
ATOM 4596 O O . ILE B 2 144 ? 11.070 -7.889 21.561 1.00 39.52 252 ILE B O 1
ATOM 4612 N N . LYS B 2 145 ? 9.042 -6.906 21.781 1.00 36.41 253 LYS B N 1
ATOM 4613 C CA . LYS B 2 145 ? 9.029 -6.402 20.411 1.00 36.18 253 LYS B CA 1
ATOM 4614 C C . LYS B 2 145 ? 10.269 -5.569 20.115 1.00 36.51 253 LYS B C 1
ATOM 4615 O O . LYS B 2 145 ? 10.986 -5.828 19.143 1.00 37.63 253 LYS B O 1
ATOM 4634 N N . TYR B 2 146 ? 10.532 -4.558 20.940 1.00 37.05 254 TYR B N 1
ATOM 4635 C CA . TYR B 2 146 ? 11.654 -3.653 20.748 1.00 42.05 254 TYR B CA 1
ATOM 4636 C C . TYR B 2 146 ? 12.466 -3.564 22.032 1.00 42.20 254 TYR B C 1
ATOM 4637 O O . TYR B 2 146 ? 11.929 -3.687 23.136 1.00 43.92 254 TYR B O 1
ATOM 4655 N N . GLN B 2 147 ? 13.769 -3.351 21.875 1.00 37.99 255 GLN B N 1
ATOM 4656 C CA . GLN B 2 147 ? 14.651 -3.110 23.004 1.00 38.88 255 GLN B CA 1
ATOM 4657 C C . GLN B 2 147 ? 15.688 -2.068 22.624 1.00 41.00 255 GLN B C 1
ATOM 4658 O O . GLN B 2 147 ? 16.116 -1.985 21.469 1.00 43.09 255 GLN B O 1
ATOM 4672 N N . LEU B 2 148 ? 16.087 -1.274 23.612 1.00 41.57 256 LEU B N 1
ATOM 4673 C CA . LEU B 2 148 ? 17.256 -0.412 23.509 1.00 43.04 256 LEU B CA 1
ATOM 4674 C C . LEU B 2 148 ? 18.331 -0.969 24.432 1.00 43.97 256 LEU B C 1
ATOM 4675 O O . LEU B 2 148 ? 18.139 -1.020 25.652 1.00 38.43 256 LEU B O 1
ATOM 4691 N N . HIS B 2 149 ? 19.448 -1.393 23.851 1.00 48.35 257 HIS B N 1
ATOM 4692 C CA . HIS B 2 149 ? 20.617 -1.819 24.611 1.00 43.72 257 HIS B CA 1
ATOM 4693 C C . HIS B 2 149 ? 21.578 -0.638 24.682 1.00 46.13 257 HIS B C 1
ATOM 4694 O O . HIS B 2 149 ? 22.163 -0.242 23.668 1.00 41.33 257 HIS B O 1
ATOM 4708 N N . VAL B 2 150 ? 21.739 -0.078 25.875 1.00 45.87 258 VAL B N 1
ATOM 4709 C CA . VAL B 2 150 ? 22.594 1.084 26.082 1.00 45.10 258 VAL B CA 1
ATOM 4710 C C . VAL B 2 150 ? 23.999 0.591 26.404 1.00 47.43 258 VAL B C 1
ATOM 4711 O O . VAL B 2 150 ? 24.204 -0.130 27.386 1.00 49.91 258 VAL B O 1
ATOM 4724 N N . ALA B 2 151 ? 24.967 0.972 25.573 1.00 44.38 259 ALA B N 1
ATOM 4725 C CA . ALA B 2 151 ? 26.337 0.523 25.757 1.00 43.86 259 ALA B CA 1
ATOM 4726 C C . ALA B 2 151 ? 27.287 1.537 25.142 1.00 43.18 259 ALA B C 1
ATOM 4727 O O . ALA B 2 151 ? 26.902 2.350 24.296 1.00 42.55 259 ALA B O 1
ATOM 4734 N N . THR B 2 152 ? 28.544 1.472 25.583 1.00 45.73 260 THR B N 1
ATOM 4735 C CA . THR B 2 152 ? 29.576 2.331 25.016 1.00 48.31 260 THR B CA 1
ATOM 4736 C C . THR B 2 152 ? 29.861 1.954 23.569 1.00 50.29 260 THR B C 1
ATOM 4737 O O . THR B 2 152 ? 29.999 2.828 22.706 1.00 49.52 260 THR B O 1
ATOM 4748 N N . VAL B 2 153 ? 29.948 0.656 23.292 1.00 54.77 261 VAL B N 1
ATOM 4749 C CA . VAL B 2 153 ? 30.173 0.127 21.954 1.00 50.84 261 VAL B CA 1
ATOM 4750 C C . VAL B 2 153 ? 29.062 -0.868 21.658 1.00 47.18 261 VAL B C 1
ATOM 4751 O O . VAL B 2 153 ? 28.548 -1.538 22.560 1.00 47.87 261 VAL B O 1
ATOM 4764 N N . LYS B 2 154 ? 28.670 -0.948 20.393 1.00 49.29 262 LYS B N 1
ATOM 4765 C CA . LYS B 2 154 ? 27.647 -1.912 20.022 1.00 50.31 262 LYS B CA 1
ATOM 4766 C C . LYS B 2 154 ? 28.169 -3.326 20.269 1.00 51.09 262 LYS B C 1
ATOM 4767 O O . LYS B 2 154 ? 29.333 -3.618 19.969 1.00 49.27 262 LYS B O 1
ATOM 4786 N N . PRO B 2 155 ? 27.354 -4.222 20.825 1.00 53.29 263 PRO B N 1
ATOM 4787 C CA . PRO B 2 155 ? 27.753 -5.632 20.864 1.00 57.07 263 PRO B CA 1
ATOM 4788 C C . PRO B 2 155 ? 28.079 -6.127 19.465 1.00 57.94 263 PRO B C 1
ATOM 4789 O O . PRO B 2 155 ? 27.484 -5.694 18.476 1.00 58.50 263 PRO B O 1
ATOM 4800 N N . GLU B 2 156 ? 29.055 -7.033 19.382 1.00 61.51 264 GLU B N 1
ATOM 4801 C CA . GLU B 2 156 ? 29.360 -7.647 18.094 1.00 63.21 264 GLU B CA 1
ATOM 4802 C C . GLU B 2 156 ? 28.109 -8.258 17.478 1.00 63.85 264 GLU B C 1
ATOM 4803 O O . GLU B 2 156 ? 27.969 -8.290 16.250 1.00 66.50 264 GLU B O 1
ATOM 4815 N N . ARG B 2 157 ? 27.186 -8.728 18.315 1.00 64.51 265 ARG B N 1
ATOM 4816 C CA . ARG B 2 157 ? 25.947 -9.343 17.858 1.00 68.57 265 ARG B CA 1
ATOM 4817 C C . ARG B 2 157 ? 24.792 -8.816 18.691 1.00 59.62 265 ARG B C 1
ATOM 4818 O O . ARG B 2 157 ? 24.773 -8.999 19.912 1.00 60.55 265 ARG B O 1
ATOM 4839 N N . THR B 2 158 ? 23.836 -8.166 18.035 1.00 60.95 266 THR B N 1
ATOM 4840 C CA . THR B 2 158 ? 22.556 -7.834 18.638 1.00 62.55 266 THR B CA 1
ATOM 4841 C C . THR B 2 158 ? 21.446 -8.427 17.782 1.00 59.81 266 THR B C 1
ATOM 4842 O O . THR B 2 158 ? 21.601 -8.593 16.568 1.00 56.57 266 THR B O 1
ATOM 4853 N N . ALA B 2 159 ? 20.327 -8.754 18.422 1.00 59.07 267 ALA B N 1
ATOM 4854 C CA . ALA B 2 159 ? 19.176 -9.219 17.674 1.00 52.20 267 ALA B CA 1
ATOM 4855 C C . ALA B 2 159 ? 18.690 -8.105 16.748 1.00 53.94 267 ALA B C 1
ATOM 4856 O O . ALA B 2 159 ? 18.937 -6.923 17.000 1.00 56.14 267 ALA B O 1
ATOM 4863 N N . PRO B 2 160 ? 18.010 -8.459 15.654 1.00 54.97 268 PRO B N 1
ATOM 4864 C CA . PRO B 2 160 ? 17.477 -7.417 14.760 1.00 55.19 268 PRO B CA 1
ATOM 4865 C C . PRO B 2 160 ? 16.465 -6.502 15.425 1.00 52.84 268 PRO B C 1
ATOM 4866 O O . PRO B 2 160 ? 16.248 -5.387 14.934 1.00 50.39 268 PRO B O 1
ATOM 4877 N N . ASN B 2 161 ? 15.830 -6.935 16.515 1.00 50.89 269 ASN B N 1
ATOM 4878 C CA . ASN B 2 161 ? 14.893 -6.102 17.257 1.00 49.73 269 ASN B CA 1
ATOM 4879 C C . ASN B 2 161 ? 15.510 -5.536 18.532 1.00 49.57 269 ASN B C 1
ATOM 4880 O O . ASN B 2 161 ? 14.779 -5.094 19.425 1.00 48.54 269 ASN B O 1
ATOM 4891 N N . VAL B 2 162 ? 16.837 -5.539 18.631 1.00 49.45 270 VAL B N 1
ATOM 4892 C CA . VAL B 2 162 ? 17.561 -4.937 19.745 1.00 48.53 270 VAL B CA 1
ATOM 4893 C C . VAL B 2 162 ? 18.394 -3.801 19.168 1.00 51.19 270 VAL B C 1
ATOM 4894 O O . VAL B 2 162 ? 19.398 -4.042 18.485 1.00 48.99 270 VAL B O 1
ATOM 4907 N N . PHE B 2 163 ? 17.978 -2.567 19.431 1.00 52.27 271 PHE B N 1
ATOM 4908 C CA . PHE B 2 163 ? 18.687 -1.392 18.947 1.00 49.34 271 PHE B CA 1
ATOM 4909 C C . PHE B 2 163 ? 19.665 -0.906 20.006 1.00 46.81 271 PHE B C 1
ATOM 4910 O O . PHE B 2 163 ? 19.452 -1.089 21.207 1.00 48.32 271 PHE B O 1
ATOM 4927 N N . THR B 2 164 ? 20.749 -0.285 19.550 1.00 46.44 272 THR B N 1
ATOM 4928 C CA . THR B 2 164 ? 21.836 0.122 20.426 1.00 48.47 272 THR B CA 1
ATOM 4929 C C . THR B 2 164 ? 22.082 1.618 20.303 1.00 46.07 272 THR B C 1
ATOM 4930 O O . THR B 2 164 ? 21.954 2.196 19.218 1.00 43.38 272 THR B O 1
ATOM 4941 N N . SER B 2 165 ? 22.436 2.233 21.427 1.00 45.49 273 SER B N 1
ATOM 4942 C CA . SER B 2 165 ? 22.791 3.644 21.478 1.00 45.76 273 SER B CA 1
ATOM 4943 C C . SER B 2 165 ? 23.574 3.875 22.762 1.00 46.78 273 SER B C 1
ATOM 4944 O O . SER B 2 165 ? 23.656 3.000 23.628 1.00 44.23 273 SER B O 1
ATOM 4952 N N A GLN B 2 166 ? 24.147 5.077 22.869 0.50 48.45 274 GLN B N 1
ATOM 4953 N N B GLN B 2 166 ? 24.147 5.068 22.887 0.50 48.39 274 GLN B N 1
ATOM 4954 C CA A GLN B 2 166 ? 24.962 5.439 24.021 0.50 51.05 274 GLN B CA 1
ATOM 4955 C CA B GLN B 2 166 ? 24.957 5.376 24.058 0.50 50.97 274 GLN B CA 1
ATOM 4956 C C A GLN B 2 166 ? 24.135 5.931 25.201 0.50 47.49 274 GLN B C 1
ATOM 4957 C C B GLN B 2 166 ? 24.163 6.013 25.192 0.50 47.54 274 GLN B C 1
ATOM 4958 O O A GLN B 2 166 ? 24.626 5.905 26.334 0.50 45.09 274 GLN B O 1
ATOM 4959 O O B GLN B 2 166 ? 24.707 6.171 26.290 0.50 45.42 274 GLN B O 1
ATOM 4986 N N . SER B 2 167 ? 22.900 6.366 24.968 1.00 46.95 275 SER B N 1
ATOM 4987 C CA . SER B 2 167 ? 22.068 6.891 26.042 1.00 42.84 275 SER B CA 1
ATOM 4988 C C . SER B 2 167 ? 20.612 6.880 25.604 1.00 42.07 275 SER B C 1
ATOM 4989 O O . SER B 2 167 ? 20.300 6.824 24.411 1.00 40.28 275 SER B O 1
ATOM 4997 N N . ILE B 2 168 ? 19.723 6.940 26.598 1.00 39.97 276 ILE B N 1
ATOM 4998 C CA . ILE B 2 168 ? 18.295 7.053 26.320 1.00 44.17 276 ILE B CA 1
ATOM 4999 C C . ILE B 2 168 ? 17.996 8.361 25.595 1.00 42.88 276 ILE B C 1
ATOM 5000 O O . ILE B 2 168 ? 17.251 8.388 24.611 1.00 40.82 276 ILE B O 1
ATOM 5016 N N . GLU B 2 169 ? 18.577 9.466 26.071 1.00 45.81 277 GLU B N 1
ATOM 5017 C CA . GLU B 2 169 ? 18.250 10.764 25.488 1.00 48.47 277 GLU B CA 1
ATOM 5018 C C . GLU B 2 169 ? 18.738 10.876 24.049 1.00 51.19 277 GLU B C 1
ATOM 5019 O O . GLU B 2 169 ? 18.142 11.608 23.251 1.00 51.24 277 GLU B O 1
ATOM 5031 N N A GLN B 2 170 ? 19.809 10.160 23.696 0.49 51.41 278 GLN B N 1
ATOM 5032 N N B GLN B 2 170 ? 19.811 10.166 23.695 0.51 51.41 278 GLN B N 1
ATOM 5033 C CA A GLN B 2 170 ? 20.312 10.213 22.329 0.49 52.46 278 GLN B CA 1
ATOM 5034 C CA B GLN B 2 170 ? 20.302 10.220 22.323 0.51 52.46 278 GLN B CA 1
ATOM 5035 C C A GLN B 2 170 ? 19.424 9.413 21.382 0.49 51.04 278 GLN B C 1
ATOM 5036 C C B GLN B 2 170 ? 19.418 9.413 21.380 0.51 51.04 278 GLN B C 1
ATOM 5037 O O A GLN B 2 170 ? 19.158 9.849 20.257 0.49 50.44 278 GLN B O 1
ATOM 5038 O O B GLN B 2 170 ? 19.151 9.845 20.253 0.51 50.43 278 GLN B O 1
ATOM 5065 N N . PHE B 2 171 ? 18.948 8.248 21.825 1.00 49.18 279 PHE B N 1
ATOM 5066 C CA . PHE B 2 171 ? 18.159 7.388 20.948 1.00 45.20 279 PHE B CA 1
ATOM 5067 C C . PHE B 2 171 ? 16.754 7.942 20.739 1.00 45.90 279 PHE B C 1
ATOM 5068 O O . PHE B 2 171 ? 16.300 8.096 19.599 1.00 45.97 279 PHE B O 1
ATOM 5085 N N . PHE B 2 172 ? 16.046 8.236 21.827 1.00 43.64 280 PHE B N 1
ATOM 5086 C CA . PHE B 2 172 ? 14.682 8.737 21.730 1.00 43.25 280 PHE B CA 1
ATOM 5087 C C . PHE B 2 172 ? 14.608 10.248 21.567 1.00 46.19 280 PHE B C 1
ATOM 5088 O O . PHE B 2 172 ? 13.577 10.756 21.110 1.00 49.03 280 PHE B O 1
ATOM 5105 N N . GLY B 2 173 ? 15.663 10.975 21.924 1.00 45.77 281 GLY B N 1
ATOM 5106 C CA . GLY B 2 173 ? 15.657 12.420 21.877 1.00 49.77 281 GLY B CA 1
ATOM 5107 C C . GLY B 2 173 ? 16.142 13.031 20.586 1.00 57.63 281 GLY B C 1
ATOM 5108 O O . GLY B 2 173 ? 16.218 14.259 20.482 1.00 58.33 281 GLY B O 1
ATOM 5112 N N . SER B 2 174 ? 16.486 12.215 19.594 1.00 68.76 282 SER B N 1
ATOM 5113 C CA . SER B 2 174 ? 16.861 12.711 18.280 1.00 84.29 282 SER B CA 1
ATOM 5114 C C . SER B 2 174 ? 16.220 11.804 17.237 1.00 91.51 282 SER B C 1
ATOM 5115 O O . SER B 2 174 ? 15.423 10.917 17.559 1.00 92.56 282 SER B O 1
ATOM 5123 N N . VAL B 2 175 ? 16.575 12.028 15.979 1.00 102.76 283 VAL B N 1
ATOM 5124 C CA . VAL B 2 175 ? 15.923 11.352 14.873 1.00 108.84 283 VAL B CA 1
ATOM 5125 C C . VAL B 2 175 ? 16.903 10.432 14.156 1.00 104.51 283 VAL B C 1
ATOM 5126 O O . VAL B 2 175 ? 16.535 9.341 13.718 1.00 110.70 283 VAL B O 1
#

Secondary structure (DSSP, 8-state):
-HHHHHHHHHHHHHHHS---SS--EEEEE-SS-TTEEEEEEEPPTTSTTTT-EEEEEEE--TTTTSSPPEEEESS----TTB-TTT-BB--GGGTTS--TT--HHHHHHHHHHHHHS--SSS-SSHHHHHHHHTT-HHHHHHHHHHHHHHHS--/--SS-----HHHHHHHHHTT--EEEEE-BTTTBS--SHHHHTT---B-GGGHHHHHHHHHHSEEEEEEE-SSHHHHHHHHHHHHHTT-B-TTSB-GGGEEEESSHHHHHHHHHHH--SEEEES-HHHHHHHTTT-SEEEEE-SS--S---TTEEEES-HHHHHS--

GO terms:
  GO:0016567 protein ubiquitination (P, IDA)
  GO:0016558 protein import into peroxisome matrix (P, IMP)
  GO:0006635 fatty acid beta-oxidation (P, IMP)
  GO:0007031 peroxisome organization (P, IMP)
  GO:0005515 protein binding (F, IPI)
  GO:0061631 ubiquitin conjugating enzyme activity (F, IDA)
  GO:0005778 peroxisomal membrane (C, IDA)
  GO:0016562 protein import into peroxisome matrix, receptor recycling (P, IMP)

Foldseek 3Di:
DVVQVVQLVVVVVVLVPDDDPPCQKRKAQDDPDSQKIKMWGAQDPPALLHQFIWIKIWGHDPPPPAAAIQIFTPWAFLAFQAQRVTRHGDDCCNPPVPDNVDDPVVVSVVVNVCRVPPDLPNGNRVVLSVCVVVPVRVVNSVVRNVSRVVTGND/DVPPDDDDDQLVLLVVLCPLFQEEEEEPAPFFWPHHDQVVLLPATAGDPLCQVSLQSSFLRHHYAYEYEHDDDSSLVRHLVNCVVSPSDDDNGDDSVRYYYDHDPCVVLVVCQVRQTQEYEEADQVSQQVCVVRHQAYEHADPDDPPDHDPRYHYDPYPCVSSRHD

Nearest PDB structures (foldseek):
  6xod-assembly1_A  TM=1.007E+00  e=8.289E-33  Arabidopsis thaliana
  5dfl-assembly1_A  TM=9.459E-01  e=7.756E-17  Homo sapiens
  6jb7-assembly1_A  TM=9.477E-01  e=3.507E-16  Homo sapiens
  2bf8-assembly1_A  TM=9.271E-01  e=2.561E-16  Bos taurus
  2f4z-assembly1_A  TM=9.415E-01  e=7.002E-16  Toxoplasma gondii

InterPro domains:
  IPR000608 Ubiquitin-conjugating (UBC), catalytic core domain [PF00179] (7-146)
  IPR000608 Ubiquitin-conjugating (UBC), catalytic core domain [PS50127] (3-153)
  IPR016135 Ubiquitin-conjugating enzyme/RWD-like [G3DSA:3.10.110.10] (1-152)
  IPR016135 Ubiquitin-conjugating enzyme/RWD-like [SSF54495] (4-153)
  IPR023313 Ubiquitin-conjugating enzyme, active site [PS00183] (78-94)
  IPR050113 Ubiquitin-conjugating enzyme E2-like [PTHR24067] (2-134)